Protein AF-A0A6M3L6E5-F1 (afdb_monomer_lite)

Sequence (197 aa):
MWTKEKKKEYMHSYYKARYTCTKYKLPCQHGNKKSECPICKKEASRRYTIAHADNIRAKRMKHYYEVVKPRDGIGDKIIKTPGEKRIKRNERDREWRRAILLHYGDKCAICGDTSNLEIDHKFGYGRDHRKELAKTLGRSEKYFIGGGGFYRWLLTNNYPNDYTVNGVMYKDGFRVLCKSCNVMQKKKDRCNHFATK

Foldseek 3Di:
DDDPVRVVVVVVVVCCLQPQVPPPVHQNPVHPPLVVDPNSVVVVVVVVCVVCVVVVVVVVVVCCCPVVPDDPDPPPPPPDDPVRVVVVLVVVLVVLQVVLCVVQHQAAPAPRDNPQKDKDFPVNCPQQQQLVVCVVVVHDSVDGDDSSRVSVVCVVVVNDCWGDGPNDIDGNGIHMHHPQVRVCVVVVHDRCPPVPD

Secondary structure (DSSP, 8-state):
---HHHHHHHHHHHHHHHHHHHHS-PPPTTTT-TTT-HHHHHHHHHHHHHHTHHHHHHHHHHHHHHHSSPPTTSTT-----HHHHHHHHHHHHHHHHHHHHHHH-SS-TTT---SSEEEEETTSTHHHHHHHHHHHTT--TTSPPPHHHHHHHHHHTT--S-EEETTEEETT-EEEEEHHHHHHHHHTPPPGGGTT-

Radius of gyration: 24.55 Å; chains: 1; bounding box: 64×54×62 Å

pLDDT: mean 83.93, std 12.98, range [49.09, 97.75]

Structure (mmCIF, N/CA/C/O backbone):
data_AF-A0A6M3L6E5-F1
#
_entry.id   AF-A0A6M3L6E5-F1
#
loop_
_atom_site.group_PDB
_atom_site.id
_atom_site.type_symbol
_atom_site.label_atom_id
_atom_site.label_alt_id
_atom_site.label_comp_id
_atom_site.label_asym_id
_atom_site.label_entity_id
_atom_site.label_seq_id
_atom_site.pdbx_PDB_ins_code
_atom_site.Cartn_x
_atom_site.Cartn_y
_atom_site.Cartn_z
_atom_site.occupancy
_atom_site.B_iso_or_equiv
_atom_site.auth_seq_id
_atom_site.auth_comp_id
_atom_site.auth_asym_id
_atom_site.auth_atom_id
_atom_site.pdbx_PDB_model_num
ATOM 1 N N . MET A 1 1 ? -6.185 36.121 -9.444 1.00 70.81 1 MET A N 1
ATOM 2 C CA . MET A 1 1 ? -6.595 34.692 -9.430 1.00 70.81 1 MET A CA 1
ATOM 3 C C . MET A 1 1 ? -7.198 34.321 -10.784 1.00 70.81 1 MET A C 1
ATOM 5 O O . MET A 1 1 ? -7.902 35.143 -11.349 1.00 70.81 1 MET A O 1
ATOM 9 N N . TRP A 1 2 ? -6.924 33.134 -11.336 1.00 79.94 2 TRP A N 1
ATOM 10 C CA . TRP A 1 2 ? -7.552 32.694 -12.596 1.00 79.94 2 TRP A CA 1
ATOM 11 C C . TRP A 1 2 ? -8.967 32.158 -12.359 1.00 79.94 2 TRP A C 1
ATOM 13 O O . TRP A 1 2 ? -9.156 31.317 -11.475 1.00 79.94 2 TRP A O 1
ATOM 23 N N . THR A 1 3 ? -9.923 32.590 -13.185 1.00 93.94 3 THR A N 1
ATOM 24 C CA . THR A 1 3 ? -11.297 32.066 -13.196 1.00 93.94 3 THR A CA 1
ATOM 25 C C . THR A 1 3 ? -11.329 30.607 -13.663 1.00 93.94 3 THR A C 1
ATOM 27 O O . THR A 1 3 ? -10.377 30.110 -14.283 1.00 93.94 3 THR A O 1
ATOM 30 N N . LYS A 1 4 ? -12.414 29.887 -13.344 1.00 86.75 4 LYS A N 1
ATOM 31 C CA . LYS A 1 4 ? -12.592 28.488 -13.769 1.00 86.75 4 LYS A CA 1
ATOM 32 C C . LYS A 1 4 ? -12.590 28.375 -15.298 1.00 86.75 4 LYS A C 1
ATOM 34 O O . LYS A 1 4 ? -11.983 27.440 -15.820 1.00 86.75 4 LYS A O 1
ATOM 39 N N . GLU A 1 5 ? -13.170 29.347 -16.001 1.00 89.31 5 GLU A N 1
ATOM 40 C CA . GLU A 1 5 ? -13.201 29.407 -17.467 1.00 89.31 5 GLU A CA 1
ATOM 41 C C . GLU A 1 5 ? -11.793 29.583 -18.049 1.00 89.31 5 GLU A C 1
ATOM 43 O O . GLU A 1 5 ? -11.378 28.773 -18.879 1.00 89.31 5 GLU A O 1
ATOM 48 N N . LYS A 1 6 ? -10.996 30.536 -17.535 1.00 89.38 6 LYS A N 1
ATOM 49 C CA . LYS A 1 6 ? -9.615 30.761 -18.008 1.00 89.38 6 LYS A CA 1
ATOM 50 C C . LYS A 1 6 ? -8.706 29.556 -17.770 1.00 89.38 6 LYS A C 1
ATOM 52 O O . LYS A 1 6 ? -7.877 29.226 -18.615 1.00 89.38 6 LYS A O 1
ATOM 57 N N . LYS A 1 7 ? -8.878 28.841 -16.648 1.00 85.06 7 LYS A N 1
ATOM 58 C CA . LYS A 1 7 ? -8.169 27.567 -16.411 1.00 85.06 7 LYS A CA 1
ATOM 59 C C . LYS A 1 7 ? -8.573 26.499 -17.428 1.00 85.06 7 LYS A C 1
ATOM 61 O O . LYS A 1 7 ? -7.711 25.753 -17.884 1.00 85.06 7 LYS A O 1
ATOM 66 N N . LYS A 1 8 ? -9.856 26.419 -17.791 1.00 81.00 8 LYS A N 1
ATOM 67 C CA . LYS A 1 8 ? -10.364 25.447 -18.768 1.00 81.00 8 LYS A CA 1
ATOM 68 C C . LYS A 1 8 ? -9.850 25.748 -20.178 1.00 81.00 8 LYS A C 1
ATOM 70 O O . LYS A 1 8 ? -9.393 24.825 -20.844 1.00 81.00 8 LYS A O 1
ATOM 75 N N . GLU A 1 9 ? -9.843 27.013 -20.597 1.00 84.69 9 GLU A N 1
ATOM 76 C CA . GLU A 1 9 ? -9.269 27.448 -21.879 1.00 84.69 9 GLU A CA 1
ATOM 77 C C . GLU A 1 9 ? -7.766 27.208 -21.963 1.00 84.69 9 GLU A C 1
ATOM 79 O O . GLU A 1 9 ? -7.298 26.623 -22.938 1.00 84.69 9 GLU A O 1
ATOM 84 N N . TYR A 1 10 ? -7.010 27.585 -20.930 1.00 81.69 10 TYR A N 1
ATOM 85 C CA . TYR A 1 10 ? -5.571 27.337 -20.892 1.00 81.69 10 TYR A CA 1
ATOM 86 C C . TYR A 1 10 ? -5.254 25.845 -20.936 1.00 81.69 10 TYR A C 1
ATOM 88 O O . TYR A 1 10 ? -4.408 25.416 -21.713 1.00 81.69 10 TYR A O 1
ATOM 96 N N . MET A 1 11 ? -5.957 25.029 -20.145 1.00 74.69 11 MET A N 1
ATOM 97 C CA . MET A 1 11 ? -5.767 23.581 -20.195 1.00 74.69 11 MET A CA 1
ATOM 98 C C . MET A 1 11 ? -6.151 23.042 -21.574 1.00 74.69 11 MET A C 1
ATOM 100 O O . MET A 1 11 ? -5.423 22.223 -22.122 1.00 74.69 11 MET A O 1
ATOM 104 N N . HIS A 1 12 ? -7.231 23.527 -22.190 1.00 72.38 12 HIS A N 1
ATOM 105 C CA . HIS A 1 12 ? -7.623 23.112 -23.535 1.00 72.38 12 HIS A CA 1
ATOM 106 C C . HIS A 1 12 ? -6.589 23.507 -24.602 1.00 72.38 12 HIS A C 1
ATOM 108 O O . HIS A 1 12 ? -6.269 22.674 -25.450 1.00 72.38 12 HIS A O 1
ATOM 114 N N . SER A 1 13 ? -6.008 24.711 -24.541 1.00 74.56 13 SER A N 1
ATOM 115 C CA . SER A 1 13 ? -4.946 25.135 -25.464 1.00 74.56 13 SER A CA 1
ATOM 116 C C . SER A 1 13 ? -3.653 24.348 -25.228 1.00 74.56 13 SER A C 1
ATOM 118 O O . SER A 1 13 ? -3.049 23.850 -26.177 1.00 74.56 13 SER A O 1
ATOM 120 N N . TYR A 1 14 ? -3.301 24.110 -23.963 1.00 70.12 14 TYR A N 1
ATOM 121 C CA . TYR A 1 14 ? -2.160 23.297 -23.554 1.00 70.12 14 TYR A CA 1
ATOM 122 C C . TYR A 1 14 ? -2.295 21.842 -24.029 1.00 70.12 14 TYR A C 1
ATOM 124 O O . TYR A 1 14 ? -1.357 21.265 -24.582 1.00 70.12 14 TYR A O 1
ATOM 132 N N . TYR A 1 15 ? -3.478 21.241 -23.871 1.00 64.75 15 TYR A N 1
ATOM 133 C CA . TYR A 1 15 ? -3.770 19.888 -24.344 1.00 64.75 15 TYR A CA 1
ATOM 134 C C . TYR A 1 15 ? -3.869 19.821 -25.877 1.00 64.75 15 TYR A C 1
ATOM 136 O O . TYR A 1 15 ? -3.373 18.859 -26.464 1.00 64.75 15 TYR A O 1
ATOM 144 N N . LYS A 1 16 ? -4.412 20.836 -26.561 1.00 65.88 16 LYS A N 1
ATOM 145 C CA . LYS A 1 16 ? -4.353 20.911 -28.033 1.00 65.88 16 LYS A CA 1
ATOM 146 C C . LYS A 1 16 ? -2.906 20.988 -28.526 1.00 65.88 16 LYS A C 1
ATOM 148 O O . LYS A 1 16 ? -2.527 20.208 -29.391 1.00 65.88 16 LYS A O 1
ATOM 153 N N . ALA A 1 17 ? -2.056 21.821 -27.933 1.00 60.25 17 ALA A N 1
ATOM 154 C CA . ALA A 1 17 ? -0.643 21.902 -28.314 1.00 60.25 17 ALA A CA 1
ATOM 155 C C . ALA A 1 17 ? 0.120 20.586 -28.051 1.00 60.25 17 ALA A C 1
ATOM 157 O O . ALA A 1 17 ? 1.012 20.206 -28.807 1.00 60.25 17 ALA A O 1
ATOM 158 N N . ARG A 1 18 ? -0.251 19.847 -26.996 1.00 56.62 18 ARG A N 1
ATOM 159 C CA . ARG A 1 18 ? 0.489 18.660 -26.537 1.00 56.62 18 ARG A CA 1
ATOM 160 C C . ARG A 1 18 ? 0.020 17.319 -27.129 1.00 56.62 18 ARG A C 1
ATOM 162 O O . ARG A 1 18 ? 0.747 16.335 -27.006 1.00 56.62 18 ARG A O 1
ATOM 169 N N . TYR A 1 19 ? -1.157 17.243 -27.759 1.00 56.69 19 TYR A N 1
ATOM 170 C CA . TYR A 1 19 ? -1.765 15.963 -28.183 1.00 56.69 19 TYR A CA 1
ATOM 171 C C . TYR A 1 19 ? -2.156 15.877 -29.669 1.00 56.69 19 TYR A C 1
ATOM 173 O O . TYR A 1 19 ? -2.754 14.884 -30.087 1.00 56.69 19 TYR A O 1
ATOM 181 N N . THR A 1 20 ? -1.807 16.864 -30.491 1.00 58.28 20 THR A N 1
ATOM 182 C CA . THR A 1 20 ? -2.254 16.930 -31.895 1.00 58.28 20 THR A CA 1
ATOM 183 C C . THR A 1 20 ? -1.528 15.976 -32.852 1.00 58.28 20 THR A C 1
ATOM 185 O O . THR A 1 20 ? -2.186 15.432 -33.731 1.00 58.28 20 THR A O 1
ATOM 188 N N . CYS A 1 21 ? -0.232 15.672 -32.671 1.00 58.66 21 CYS A N 1
ATOM 189 C CA . CYS A 1 21 ? 0.541 14.912 -33.683 1.00 58.66 21 CYS A CA 1
ATOM 190 C C . CYS A 1 21 ? 0.070 13.455 -33.892 1.00 58.66 21 CYS A C 1
ATOM 192 O O . CYS A 1 21 ? 0.087 12.964 -35.017 1.00 58.66 21 CYS A O 1
ATOM 194 N N . THR A 1 22 ? -0.315 12.721 -32.840 1.00 55.97 22 THR A N 1
ATOM 195 C CA . THR A 1 22 ? -0.419 11.247 -32.936 1.00 55.97 22 THR A CA 1
ATOM 196 C C . THR A 1 22 ? -1.811 10.678 -32.697 1.00 55.97 22 THR A C 1
ATOM 198 O O . THR A 1 22 ? -2.145 9.660 -33.297 1.00 55.97 22 THR A O 1
ATOM 201 N N . LYS A 1 23 ? -2.646 11.315 -31.865 1.00 58.38 23 LYS A N 1
ATOM 202 C CA . LYS A 1 23 ? -3.982 10.786 -31.534 1.00 58.38 23 LYS A CA 1
ATOM 203 C C . LYS A 1 23 ? -5.048 11.133 -32.580 1.00 58.38 23 LYS A C 1
ATOM 205 O O . LYS A 1 23 ? -5.957 10.342 -32.791 1.00 58.38 23 LYS A O 1
ATOM 210 N N . TYR A 1 24 ? -4.925 12.284 -33.240 1.00 61.00 24 TYR A N 1
ATOM 211 C CA . TYR A 1 24 ? -5.970 12.829 -34.119 1.00 61.00 24 TYR A CA 1
ATOM 212 C C . TYR A 1 24 ? -5.602 12.829 -35.608 1.00 61.00 24 TYR A C 1
ATOM 214 O O . TYR A 1 24 ? -6.305 13.444 -36.399 1.00 61.00 24 TYR A O 1
ATOM 222 N N . LYS A 1 25 ? -4.496 12.172 -35.998 1.00 63.56 25 LYS A N 1
ATOM 223 C CA . LYS A 1 25 ? -3.934 12.215 -37.366 1.00 63.56 25 LYS A CA 1
ATOM 224 C C . LYS A 1 25 ? -3.761 13.642 -37.921 1.00 63.56 25 LYS A C 1
ATOM 226 O O . LYS A 1 25 ? -3.699 13.824 -39.132 1.00 63.56 25 LYS A O 1
ATOM 231 N N . LEU A 1 26 ? -3.679 14.653 -37.055 1.00 64.31 26 LEU A N 1
ATOM 232 C CA . LEU A 1 26 ? -3.479 16.024 -37.499 1.00 64.31 26 LEU A CA 1
ATOM 233 C C . LEU A 1 26 ? -2.031 16.188 -37.969 1.00 64.31 26 LEU A C 1
ATOM 235 O O . LEU A 1 26 ? -1.125 15.583 -37.377 1.00 64.31 26 LEU A O 1
ATOM 239 N N . PRO A 1 27 ? -1.790 16.993 -39.017 1.00 63.56 27 PRO A N 1
ATOM 240 C CA . PRO A 1 27 ? -0.438 17.310 -39.441 1.00 63.56 27 PRO A CA 1
ATOM 241 C C . PRO A 1 27 ? 0.335 17.867 -38.243 1.00 63.56 27 PRO A C 1
ATOM 243 O O . PRO A 1 27 ? -0.149 18.722 -37.498 1.00 63.56 27 PRO A O 1
ATOM 246 N N . CYS A 1 28 ? 1.531 17.325 -38.013 1.00 66.19 28 CYS A N 1
ATOM 247 C CA . CYS A 1 28 ? 2.419 17.842 -36.983 1.00 66.19 28 CYS A CA 1
ATOM 248 C C . CYS A 1 28 ? 2.638 19.335 -37.253 1.00 66.19 28 CYS A C 1
ATOM 250 O O . CYS A 1 28 ? 3.026 19.697 -38.360 1.00 66.19 28 CYS A O 1
ATOM 252 N N . GLN A 1 29 ? 2.451 20.194 -36.248 1.00 66.75 29 GLN A N 1
ATOM 253 C CA . GLN A 1 29 ? 2.674 21.640 -36.393 1.00 66.75 29 GLN A CA 1
ATOM 254 C C . GLN A 1 29 ? 4.128 21.999 -36.764 1.00 66.75 29 GLN A C 1
ATOM 256 O O . GLN A 1 29 ? 4.400 23.123 -37.156 1.00 66.75 29 GLN A O 1
ATOM 261 N N . HIS A 1 30 ? 5.053 21.034 -36.695 1.00 68.56 30 HIS A N 1
ATOM 262 C CA . HIS A 1 30 ? 6.448 21.168 -37.129 1.00 68.56 30 HIS A CA 1
ATOM 263 C C . HIS A 1 30 ? 6.661 20.778 -38.611 1.00 68.56 30 HIS A C 1
ATOM 265 O O . HIS A 1 30 ? 7.796 20.573 -39.044 1.00 68.56 30 HIS A O 1
ATOM 271 N N . GLY A 1 31 ? 5.585 20.605 -39.389 1.00 70.25 31 GLY A N 1
ATOM 272 C CA . GLY A 1 31 ? 5.648 20.250 -40.809 1.00 70.25 31 GLY A CA 1
ATOM 273 C C . GLY A 1 31 ? 6.412 18.945 -41.071 1.00 70.25 31 GLY A C 1
ATOM 274 O O . GLY A 1 31 ? 6.203 17.932 -40.393 1.00 70.25 31 GLY A O 1
ATOM 275 N N . ASN A 1 32 ? 7.327 18.983 -42.046 1.00 66.44 32 ASN A N 1
ATOM 276 C CA . ASN A 1 32 ? 8.155 17.840 -42.456 1.00 66.44 32 ASN A CA 1
ATOM 277 C C . ASN A 1 32 ? 9.243 17.460 -41.434 1.00 66.44 32 ASN A C 1
ATOM 279 O O . ASN A 1 32 ? 9.798 16.363 -41.501 1.00 66.44 32 ASN A O 1
ATOM 283 N N . LYS A 1 33 ? 9.512 18.300 -40.427 1.00 73.12 33 LYS A N 1
ATOM 284 C CA . LYS A 1 33 ? 10.536 18.050 -39.401 1.00 73.12 33 LYS A CA 1
ATOM 285 C C . LYS A 1 33 ? 9.990 17.235 -38.224 1.00 73.12 33 LYS A C 1
ATOM 287 O O . LYS A 1 33 ? 10.107 17.608 -37.055 1.00 73.12 33 LYS A O 1
ATOM 292 N N . LYS A 1 34 ? 9.393 16.069 -38.504 1.00 69.81 34 LYS A N 1
ATOM 293 C CA . LYS A 1 34 ? 8.891 15.147 -37.457 1.00 69.81 34 LYS A CA 1
ATOM 294 C C . LYS A 1 34 ? 9.988 14.708 -36.475 1.00 69.81 34 LYS A C 1
ATOM 296 O O . LYS A 1 34 ? 9.672 14.395 -35.328 1.00 69.81 34 LYS A O 1
ATOM 301 N N . SER A 1 35 ? 11.250 14.715 -36.909 1.00 75.44 35 SER A N 1
ATOM 302 C CA . SER A 1 35 ? 12.433 14.422 -36.094 1.00 75.44 35 SER A CA 1
ATOM 303 C C . SER A 1 35 ? 12.719 15.476 -35.021 1.00 75.44 35 SER A C 1
ATOM 305 O O . SER A 1 35 ? 13.409 15.162 -34.059 1.00 75.44 35 SER A O 1
ATOM 307 N N . GLU A 1 36 ? 12.195 16.700 -35.113 1.00 79.75 36 GLU A N 1
ATOM 308 C CA . GLU A 1 36 ? 12.417 17.758 -34.115 1.00 79.75 36 GLU A CA 1
ATOM 309 C C . GLU A 1 36 ? 11.302 17.816 -33.061 1.00 79.75 36 GLU A C 1
ATOM 311 O O . GLU A 1 36 ? 11.563 18.169 -31.912 1.00 79.75 36 GLU A O 1
ATOM 316 N N . CYS A 1 37 ? 10.087 17.361 -33.390 1.00 80.62 37 CYS A N 1
ATOM 317 C CA . CYS A 1 37 ? 8.949 17.385 -32.472 1.00 80.62 37 CYS A CA 1
ATOM 318 C C . CYS A 1 37 ? 9.130 16.411 -31.284 1.00 80.62 37 CYS A C 1
ATOM 320 O O . CYS A 1 37 ? 9.175 15.194 -31.498 1.00 80.62 37 CYS A O 1
ATOM 322 N N . PRO A 1 38 ? 9.114 16.880 -30.018 1.00 78.81 38 PRO A N 1
ATOM 323 C CA . PRO A 1 38 ? 9.281 16.019 -28.841 1.00 78.81 38 PRO A CA 1
ATOM 324 C C . PRO A 1 38 ? 8.227 14.908 -28.722 1.00 78.81 38 PRO A C 1
ATOM 326 O O . PRO A 1 38 ? 8.528 13.804 -28.267 1.00 78.81 38 PRO A O 1
ATOM 329 N N . ILE A 1 39 ? 6.988 15.178 -29.147 1.00 78.44 39 ILE A N 1
ATOM 330 C CA . ILE A 1 39 ? 5.881 14.211 -29.096 1.00 78.44 39 ILE A CA 1
ATOM 331 C C . ILE A 1 39 ? 6.091 13.115 -30.136 1.00 78.44 39 ILE A C 1
ATOM 333 O O . ILE A 1 39 ? 6.043 11.933 -29.797 1.00 78.44 39 ILE A O 1
ATOM 337 N N . CYS A 1 40 ? 6.344 13.497 -31.390 1.00 81.62 40 CYS A N 1
ATOM 338 C CA . CYS A 1 40 ? 6.519 12.526 -32.462 1.00 81.62 40 CYS A CA 1
ATOM 339 C C . CYS A 1 40 ? 7.834 11.726 -32.252 1.00 81.62 40 CYS A C 1
ATOM 341 O O . CYS A 1 40 ? 7.831 10.517 -32.466 1.00 81.62 40 CYS A O 1
ATOM 343 N N . LYS A 1 41 ? 8.903 12.333 -31.695 1.00 84.56 41 LYS A N 1
ATOM 344 C CA . LYS A 1 41 ? 10.112 11.634 -31.196 1.00 84.56 41 LYS A CA 1
ATOM 345 C C . LYS A 1 41 ? 9.788 10.593 -30.121 1.00 84.56 41 LYS A C 1
ATOM 347 O O . LYS A 1 41 ? 10.233 9.450 -30.212 1.00 84.56 41 LYS A O 1
ATOM 352 N N . LYS A 1 42 ? 8.999 10.969 -29.107 1.00 83.00 42 LYS A N 1
ATOM 353 C CA . LYS A 1 42 ? 8.590 10.058 -28.026 1.00 83.00 42 LYS A CA 1
ATOM 354 C C . LYS A 1 42 ? 7.763 8.886 -28.555 1.00 83.00 42 LYS A C 1
ATOM 356 O O . LYS A 1 42 ? 7.976 7.754 -28.131 1.00 83.00 42 LYS A O 1
ATOM 361 N N . GLU A 1 43 ? 6.847 9.142 -29.485 1.00 83.31 43 GLU A N 1
ATOM 362 C CA . GLU A 1 43 ? 6.035 8.092 -30.102 1.00 83.31 43 GLU A CA 1
ATOM 363 C C . GLU A 1 43 ? 6.869 7.179 -31.010 1.00 83.31 43 GLU A C 1
ATOM 365 O O . GLU A 1 43 ? 6.729 5.962 -30.935 1.00 83.31 43 GLU A O 1
ATOM 370 N N . ALA A 1 44 ? 7.783 7.731 -31.813 1.00 85.25 44 ALA A N 1
ATOM 371 C CA . ALA A 1 44 ? 8.720 6.942 -32.612 1.00 85.25 44 ALA A CA 1
ATOM 372 C C . ALA A 1 44 ? 9.601 6.047 -31.723 1.00 85.25 44 ALA A C 1
ATOM 374 O O . ALA A 1 44 ? 9.716 4.851 -31.976 1.00 85.25 44 ALA A O 1
ATOM 375 N N . SER A 1 45 ? 10.134 6.591 -30.623 1.00 88.94 45 SER A N 1
ATOM 376 C CA . SER A 1 45 ? 10.883 5.826 -29.615 1.00 88.94 45 SER A CA 1
ATOM 377 C C . SER A 1 45 ? 10.036 4.721 -28.972 1.00 88.94 45 SER A C 1
ATOM 379 O O . SER A 1 45 ? 10.508 3.594 -28.802 1.00 88.94 45 SER A O 1
ATOM 381 N N . ARG A 1 46 ? 8.762 4.999 -28.662 1.00 86.69 46 ARG A N 1
ATOM 382 C CA . ARG A 1 46 ? 7.816 3.992 -28.160 1.00 86.69 46 ARG A CA 1
ATOM 383 C C . ARG A 1 46 ? 7.591 2.877 -29.182 1.00 86.69 46 ARG A C 1
ATOM 385 O O . ARG A 1 46 ? 7.684 1.712 -28.808 1.00 86.69 46 ARG A O 1
ATOM 392 N N . ARG A 1 47 ? 7.328 3.216 -30.450 1.00 87.75 47 ARG A N 1
ATOM 393 C CA . ARG A 1 47 ? 7.143 2.244 -31.543 1.00 87.75 47 ARG A CA 1
ATOM 394 C C . ARG A 1 47 ? 8.381 1.380 -31.740 1.00 87.75 47 ARG A C 1
ATOM 396 O O . ARG A 1 47 ? 8.249 0.166 -31.783 1.00 87.75 47 ARG A O 1
ATOM 403 N N . TYR A 1 48 ? 9.566 1.988 -31.757 1.00 92.75 48 TYR A N 1
ATOM 404 C CA . TYR A 1 48 ? 10.840 1.270 -31.805 1.00 92.75 48 TYR A CA 1
ATOM 405 C C . TYR A 1 48 ? 10.989 0.312 -30.614 1.00 92.75 48 TYR A C 1
ATOM 407 O O . TYR A 1 48 ? 11.309 -0.857 -30.787 1.00 92.75 48 TYR A O 1
ATOM 415 N N . THR A 1 49 ? 10.693 0.777 -29.397 1.00 92.69 49 THR A N 1
ATOM 416 C CA . THR A 1 49 ? 10.787 -0.059 -28.189 1.00 92.69 49 THR A CA 1
ATOM 417 C C . THR A 1 49 ? 9.845 -1.259 -28.245 1.00 92.69 49 THR A C 1
ATOM 419 O O . THR A 1 49 ? 10.218 -2.335 -27.795 1.00 92.69 49 THR A O 1
ATOM 422 N N . ILE A 1 50 ? 8.640 -1.085 -28.796 1.00 89.38 50 ILE A N 1
ATOM 423 C CA . ILE A 1 50 ? 7.670 -2.170 -28.991 1.00 89.38 50 ILE A CA 1
ATOM 424 C C . ILE A 1 50 ? 8.162 -3.140 -30.071 1.00 89.38 50 ILE A C 1
ATOM 426 O O . ILE A 1 50 ? 8.229 -4.336 -29.815 1.00 89.38 50 ILE A O 1
ATOM 430 N N . ALA A 1 51 ? 8.553 -2.630 -31.242 1.00 93.06 51 ALA A N 1
ATOM 431 C CA . ALA A 1 51 ? 9.015 -3.438 -32.372 1.00 93.06 51 ALA A CA 1
ATOM 432 C C . ALA A 1 51 ? 10.307 -4.219 -32.073 1.00 93.06 51 ALA A C 1
ATOM 434 O O . ALA A 1 51 ? 10.550 -5.264 -32.665 1.00 93.06 51 ALA A O 1
ATOM 435 N N . HIS A 1 52 ? 11.132 -3.730 -31.144 1.00 95.69 52 HIS A N 1
ATOM 436 C CA . HIS A 1 52 ? 12.410 -4.340 -30.771 1.00 95.69 52 HIS A CA 1
ATOM 437 C C . HIS A 1 52 ? 12.467 -4.756 -29.295 1.00 95.69 52 HIS A C 1
ATOM 439 O O . HIS A 1 52 ? 13.553 -4.798 -28.709 1.00 95.69 52 HIS A O 1
ATOM 445 N N . ALA A 1 53 ? 11.319 -5.048 -28.675 1.00 91.19 53 ALA A N 1
ATOM 446 C CA . ALA A 1 53 ? 11.238 -5.376 -27.252 1.00 91.19 53 ALA A CA 1
ATOM 447 C C . ALA A 1 53 ? 12.159 -6.549 -26.867 1.00 91.19 53 ALA A C 1
ATOM 449 O O . ALA A 1 53 ? 12.890 -6.452 -25.876 1.00 91.19 53 ALA A O 1
ATOM 450 N N . ASP A 1 54 ? 12.193 -7.602 -27.688 1.00 89.56 54 ASP A N 1
ATOM 451 C CA . ASP A 1 54 ? 13.009 -8.795 -27.441 1.00 89.56 54 ASP A CA 1
ATOM 452 C C . ASP A 1 54 ? 14.506 -8.513 -27.575 1.00 89.56 54 ASP A C 1
ATOM 454 O O . ASP A 1 54 ? 15.279 -8.881 -26.694 1.00 89.56 54 ASP A O 1
ATOM 458 N N . ASN A 1 55 ? 14.920 -7.746 -28.587 1.00 92.31 55 ASN A N 1
ATOM 459 C CA . ASN A 1 55 ? 16.320 -7.341 -28.755 1.00 92.31 55 ASN A CA 1
ATOM 460 C C . ASN A 1 55 ? 16.796 -6.434 -27.614 1.00 92.31 55 ASN A C 1
ATOM 462 O O . ASN A 1 55 ? 17.914 -6.584 -27.117 1.00 92.31 55 ASN A O 1
ATOM 466 N N . ILE A 1 56 ? 15.955 -5.496 -27.165 1.00 91.00 56 ILE A N 1
ATOM 467 C CA . ILE A 1 56 ? 16.257 -4.640 -26.009 1.00 91.00 56 ILE A CA 1
ATOM 468 C C . ILE A 1 56 ? 16.376 -5.495 -24.741 1.00 91.00 56 ILE A C 1
ATOM 470 O O . ILE A 1 56 ? 17.285 -5.276 -23.936 1.00 91.00 56 ILE A O 1
ATOM 474 N N . ARG A 1 57 ? 15.491 -6.485 -24.559 1.00 86.12 57 ARG A N 1
ATOM 475 C CA . ARG A 1 57 ? 15.538 -7.430 -23.434 1.00 86.12 57 ARG A CA 1
ATOM 476 C C . ARG A 1 57 ? 16.803 -8.285 -23.476 1.00 86.12 57 ARG A C 1
ATOM 478 O O . ARG A 1 57 ? 17.485 -8.372 -22.458 1.00 86.12 57 ARG A O 1
ATOM 485 N N . ALA A 1 58 ? 17.151 -8.834 -24.637 1.00 88.12 58 ALA A N 1
ATOM 486 C CA . ALA A 1 58 ? 18.352 -9.634 -24.853 1.00 88.12 58 ALA A CA 1
ATOM 487 C C . ALA A 1 58 ? 19.627 -8.825 -24.581 1.00 88.12 58 ALA A C 1
ATOM 489 O O . ALA A 1 58 ? 20.476 -9.273 -23.816 1.00 88.12 58 ALA A O 1
ATOM 490 N N . LYS A 1 59 ? 19.731 -7.589 -25.097 1.00 88.56 59 LYS A N 1
ATOM 491 C CA . LYS A 1 59 ? 20.865 -6.688 -24.811 1.00 88.56 59 LYS A CA 1
ATOM 492 C C . LYS A 1 59 ? 21.002 -6.381 -23.318 1.00 88.56 59 LYS A C 1
ATOM 494 O O . LYS A 1 59 ? 22.109 -6.414 -22.791 1.00 88.56 59 LYS A O 1
ATOM 499 N N . ARG A 1 60 ? 19.889 -6.115 -22.620 1.00 84.00 60 ARG A N 1
ATOM 500 C CA . ARG A 1 60 ? 19.894 -5.887 -21.161 1.00 84.00 60 ARG A CA 1
ATOM 501 C C . ARG A 1 60 ? 20.334 -7.127 -20.383 1.00 84.00 60 ARG A C 1
ATOM 503 O O . ARG A 1 60 ? 21.091 -6.987 -19.430 1.00 84.00 60 ARG A O 1
ATOM 510 N N . MET A 1 61 ? 19.876 -8.313 -20.787 1.00 79.88 61 MET A N 1
ATOM 511 C CA . MET A 1 61 ? 20.295 -9.581 -20.179 1.00 79.88 61 MET A CA 1
ATOM 512 C C . MET A 1 61 ? 21.780 -9.857 -20.425 1.00 79.88 61 MET A C 1
ATOM 514 O O . MET A 1 61 ? 22.492 -10.177 -19.481 1.00 79.88 61 MET A O 1
ATOM 518 N N . LYS A 1 62 ? 22.262 -9.659 -21.658 1.00 84.00 62 LYS A N 1
ATOM 519 C CA . LYS A 1 62 ? 23.679 -9.798 -22.015 1.00 84.00 62 LYS A CA 1
ATOM 520 C C . LYS A 1 62 ? 24.558 -8.886 -21.155 1.00 84.00 62 LYS A C 1
ATOM 522 O O . LYS A 1 62 ? 25.445 -9.376 -20.470 1.00 84.00 62 LYS A O 1
ATOM 527 N N . HIS A 1 63 ? 24.234 -7.593 -21.088 1.00 79.50 63 HIS A N 1
ATOM 528 C CA . HIS A 1 63 ? 24.957 -6.637 -20.244 1.00 79.50 63 HIS A CA 1
ATOM 529 C C . HIS A 1 63 ? 24.968 -7.044 -18.762 1.00 79.50 63 HIS A C 1
ATOM 531 O O . HIS A 1 63 ? 25.993 -6.929 -18.098 1.00 79.50 63 HIS A O 1
ATOM 537 N N . TYR A 1 64 ? 23.847 -7.555 -18.244 1.00 75.25 64 TYR A N 1
ATOM 538 C CA . TYR A 1 64 ? 23.771 -8.054 -16.873 1.00 75.25 64 TYR A CA 1
ATOM 539 C C . TYR A 1 64 ? 24.728 -9.231 -16.631 1.00 75.25 64 TYR A C 1
ATOM 541 O O . TYR A 1 64 ? 25.451 -9.225 -15.641 1.00 75.25 64 TYR A O 1
ATOM 549 N N . TYR A 1 65 ? 24.784 -10.205 -17.540 1.00 72.38 65 TYR A N 1
ATOM 550 C CA . TYR A 1 65 ? 25.687 -11.351 -17.405 1.00 72.38 65 TYR A CA 1
ATOM 551 C C . TYR A 1 65 ? 27.156 -11.035 -17.706 1.00 72.38 65 TYR A C 1
ATOM 553 O O . TYR A 1 65 ? 28.025 -11.746 -17.217 1.00 72.38 65 TYR A O 1
ATOM 561 N N . GLU A 1 66 ? 27.458 -10.012 -18.504 1.00 74.94 66 GLU A N 1
ATOM 562 C CA . GLU A 1 66 ? 28.842 -9.646 -18.836 1.00 74.94 66 GLU A CA 1
ATOM 563 C C . GLU A 1 66 ? 29.467 -8.717 -17.792 1.00 74.94 66 GLU A C 1
ATOM 565 O O . GLU A 1 66 ? 30.623 -8.899 -17.429 1.00 74.94 66 GLU A O 1
ATOM 570 N N . VAL A 1 67 ? 28.708 -7.745 -17.276 1.00 69.19 67 VAL A N 1
ATOM 571 C CA . VAL A 1 67 ? 29.240 -6.699 -16.382 1.00 69.19 67 VAL A CA 1
ATOM 572 C C . VAL A 1 67 ? 29.021 -7.018 -14.903 1.00 69.19 67 VAL A C 1
ATOM 574 O O . VAL A 1 67 ? 29.790 -6.574 -14.058 1.00 69.19 67 VAL A O 1
ATOM 577 N N . VAL A 1 68 ? 27.983 -7.791 -14.567 1.00 63.38 68 VAL A N 1
ATOM 578 C CA . VAL A 1 68 ? 27.627 -8.120 -13.170 1.00 63.38 68 VAL A CA 1
ATOM 579 C C . VAL A 1 68 ? 28.097 -9.528 -12.783 1.00 63.38 68 VAL A C 1
ATOM 581 O O . VAL A 1 68 ? 27.727 -10.026 -11.721 1.00 63.38 68 VAL A O 1
ATOM 584 N N . LYS A 1 69 ? 28.912 -10.195 -13.615 1.00 55.59 69 LYS A N 1
ATOM 585 C CA . LYS A 1 69 ? 29.525 -11.469 -13.221 1.00 55.59 69 LYS A CA 1
ATOM 586 C C . LYS A 1 69 ? 30.376 -11.285 -11.955 1.00 55.59 69 LYS A C 1
ATOM 588 O O . LYS A 1 69 ? 30.957 -10.213 -11.769 1.00 55.59 69 LYS A O 1
ATOM 593 N N . PRO A 1 70 ? 30.412 -12.289 -11.060 1.00 52.72 70 PRO A N 1
ATOM 594 C CA . PRO A 1 70 ? 31.121 -12.169 -9.797 1.00 52.72 70 PRO A CA 1
ATOM 595 C C . PRO A 1 70 ? 32.600 -11.900 -10.059 1.00 52.72 70 PRO A C 1
ATOM 597 O O . PRO A 1 70 ? 33.215 -12.589 -10.865 1.00 52.72 70 PRO A O 1
ATOM 600 N N . ARG A 1 71 ? 33.163 -10.923 -9.345 1.00 55.50 71 ARG A N 1
ATOM 601 C CA . ARG A 1 71 ? 34.596 -10.923 -9.048 1.00 55.50 71 ARG A CA 1
ATOM 602 C C . ARG A 1 71 ? 34.909 -12.263 -8.386 1.00 55.50 71 ARG A C 1
ATOM 604 O O . ARG A 1 71 ? 34.218 -12.640 -7.435 1.00 55.50 71 ARG A O 1
ATOM 611 N N . ASP A 1 72 ? 35.900 -12.957 -8.919 1.00 56.84 72 ASP A N 1
ATOM 612 C CA . ASP A 1 72 ? 36.319 -14.282 -8.478 1.00 56.84 72 ASP A CA 1
ATOM 613 C C . ASP A 1 72 ? 36.494 -14.301 -6.947 1.00 56.84 72 ASP A C 1
ATOM 615 O O . ASP A 1 72 ? 37.190 -13.458 -6.381 1.00 56.84 72 ASP A O 1
ATOM 619 N N . GLY A 1 73 ? 35.795 -15.212 -6.258 1.00 61.56 73 GLY A N 1
ATOM 620 C CA . GLY A 1 73 ? 35.973 -15.449 -4.816 1.00 61.56 73 GLY A CA 1
ATOM 621 C C . GLY A 1 73 ? 34.784 -15.144 -3.895 1.00 61.56 73 GLY A C 1
ATOM 622 O O . GLY A 1 73 ? 34.836 -15.493 -2.718 1.00 61.56 73 GLY A O 1
ATOM 623 N N . ILE A 1 74 ? 33.680 -14.566 -4.380 1.00 57.03 74 ILE A N 1
ATOM 624 C CA . ILE A 1 74 ? 32.431 -14.483 -3.597 1.00 57.03 74 ILE A CA 1
ATOM 625 C C . ILE A 1 74 ? 31.536 -15.634 -4.053 1.00 57.03 74 ILE A C 1
ATOM 627 O O . ILE A 1 74 ? 30.831 -15.498 -5.051 1.00 57.03 74 ILE A O 1
ATOM 631 N N . GLY A 1 75 ? 31.624 -16.768 -3.346 1.00 55.50 75 GLY A N 1
ATOM 632 C CA . GLY A 1 75 ? 30.988 -18.043 -3.703 1.00 55.50 75 GLY A CA 1
ATOM 633 C C . GLY A 1 75 ? 29.547 -17.910 -4.187 1.00 55.50 75 GLY A C 1
ATOM 634 O O . GLY A 1 75 ? 28.845 -17.013 -3.723 1.00 55.50 75 GLY A O 1
ATOM 635 N N . ASP A 1 76 ? 29.167 -18.801 -5.111 1.00 53.47 76 ASP A N 1
ATOM 636 C CA . ASP A 1 76 ? 27.931 -18.960 -5.903 1.00 53.47 76 ASP A CA 1
ATOM 637 C C . ASP A 1 76 ? 26.623 -18.387 -5.328 1.00 53.47 76 ASP A C 1
ATOM 639 O O . ASP A 1 76 ? 25.583 -19.045 -5.233 1.00 53.47 76 ASP A O 1
ATOM 643 N N . LYS A 1 77 ? 26.602 -17.102 -4.987 1.00 61.50 77 LYS A N 1
ATOM 644 C CA . LYS A 1 77 ? 25.375 -16.373 -4.717 1.00 61.50 77 LYS A CA 1
ATOM 645 C C . LYS A 1 77 ? 24.756 -16.155 -6.076 1.00 61.50 77 LYS A C 1
ATOM 647 O O . LYS A 1 77 ? 25.032 -15.144 -6.714 1.00 61.50 77 LYS A O 1
ATOM 652 N N . ILE A 1 78 ? 23.926 -17.115 -6.495 1.00 66.00 78 ILE A N 1
ATOM 653 C CA . ILE A 1 78 ? 23.063 -17.033 -7.675 1.00 66.00 78 ILE A CA 1
ATOM 654 C C . ILE A 1 78 ? 22.486 -15.620 -7.702 1.00 66.00 78 ILE A C 1
ATOM 656 O O . ILE A 1 78 ? 21.637 -15.257 -6.871 1.00 66.00 78 ILE A O 1
ATOM 660 N N . ILE A 1 79 ? 23.021 -14.779 -8.592 1.00 66.62 79 ILE A N 1
ATOM 661 C CA . ILE A 1 79 ? 22.633 -13.379 -8.650 1.00 66.62 79 ILE A CA 1
ATOM 662 C C . ILE A 1 79 ? 21.226 -13.381 -9.230 1.00 66.62 79 ILE A C 1
ATOM 664 O O . ILE A 1 79 ? 21.027 -13.486 -10.435 1.00 66.62 79 ILE A O 1
ATOM 668 N N . LYS A 1 80 ? 20.233 -13.316 -8.338 1.00 76.00 80 LYS A N 1
ATOM 669 C CA . LYS A 1 80 ? 18.824 -13.278 -8.727 1.00 76.00 80 LYS A CA 1
ATOM 670 C C . LYS A 1 80 ? 18.621 -12.102 -9.671 1.00 76.00 80 LYS A C 1
ATOM 672 O O . LYS A 1 80 ? 18.907 -10.951 -9.306 1.00 76.00 80 LYS A O 1
ATOM 677 N N . THR A 1 81 ? 18.072 -12.393 -10.840 1.00 80.81 81 THR A N 1
ATOM 678 C CA . THR A 1 81 ? 17.681 -11.400 -11.828 1.00 80.81 81 THR A CA 1
ATOM 679 C C . THR A 1 81 ? 16.737 -10.374 -11.186 1.00 80.81 81 THR A C 1
ATOM 681 O O . THR A 1 81 ? 16.009 -10.672 -10.225 1.00 80.81 81 THR A O 1
ATOM 684 N N . PRO A 1 82 ? 16.680 -9.136 -11.705 1.00 81.00 82 PRO A N 1
ATOM 685 C CA . PRO A 1 82 ? 15.711 -8.145 -11.239 1.00 81.00 82 PRO A CA 1
ATOM 686 C C . PRO A 1 82 ? 14.255 -8.654 -11.256 1.00 81.00 82 PRO A C 1
ATOM 688 O O . PRO A 1 82 ? 13.457 -8.264 -10.400 1.00 81.00 82 PRO A O 1
ATOM 691 N N . GLY A 1 83 ? 13.920 -9.549 -12.195 1.00 84.25 83 GLY A N 1
ATOM 692 C CA . GLY A 1 83 ? 12.617 -10.212 -12.279 1.00 84.25 83 GLY A CA 1
ATOM 693 C C . GLY A 1 83 ? 12.343 -11.121 -11.082 1.00 84.25 83 GLY A C 1
ATOM 694 O O . GLY A 1 83 ? 11.331 -10.946 -1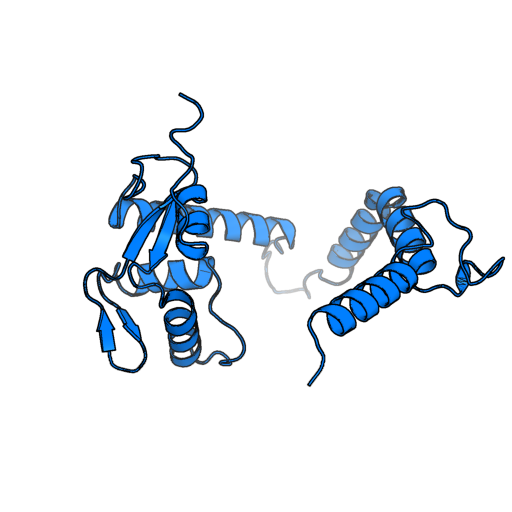0.407 1.00 84.25 83 GLY A O 1
ATOM 695 N N . GLU A 1 84 ? 13.271 -12.016 -10.750 1.00 84.88 84 GLU A N 1
ATOM 696 C CA . GLU A 1 84 ? 13.140 -12.919 -9.597 1.00 84.88 84 GLU A CA 1
ATOM 697 C C . GLU A 1 84 ? 13.056 -12.156 -8.273 1.00 84.88 84 GLU A C 1
ATOM 699 O O . GLU A 1 84 ? 12.238 -12.482 -7.412 1.00 84.88 84 GLU A O 1
ATOM 704 N N . LYS A 1 85 ? 13.845 -11.083 -8.109 1.00 86.25 85 LYS A N 1
ATOM 705 C CA . LYS A 1 85 ? 13.749 -10.208 -6.925 1.00 86.25 85 LYS A CA 1
ATOM 706 C C . LYS A 1 85 ? 12.359 -9.576 -6.803 1.00 86.25 85 LYS A C 1
ATOM 708 O O . LYS A 1 85 ? 11.823 -9.477 -5.698 1.00 86.25 85 LYS A O 1
ATOM 713 N N . ARG A 1 86 ? 11.759 -9.160 -7.925 1.00 88.19 86 ARG A N 1
ATOM 714 C CA . ARG A 1 86 ? 10.393 -8.616 -7.961 1.00 88.19 86 ARG A CA 1
ATOM 715 C C . ARG A 1 86 ? 9.348 -9.682 -7.633 1.00 88.19 86 ARG A C 1
ATOM 717 O O . ARG A 1 86 ? 8.443 -9.372 -6.866 1.00 88.19 86 ARG A O 1
ATOM 724 N N . ILE A 1 87 ? 9.475 -10.893 -8.178 1.00 89.31 87 ILE A N 1
ATOM 725 C CA . ILE A 1 87 ? 8.561 -12.017 -7.907 1.00 89.31 87 ILE A CA 1
ATOM 726 C C . ILE A 1 87 ? 8.565 -12.347 -6.412 1.00 89.31 87 ILE A C 1
ATOM 728 O O . ILE A 1 87 ? 7.515 -12.259 -5.782 1.00 89.31 87 ILE A O 1
ATOM 732 N N . LYS A 1 88 ? 9.747 -12.560 -5.817 1.00 89.50 88 LYS A N 1
ATOM 733 C CA . LYS A 1 88 ? 9.880 -12.866 -4.379 1.00 89.50 88 LYS A CA 1
ATOM 734 C C . LYS A 1 88 ? 9.336 -11.758 -3.482 1.00 89.50 88 LYS A C 1
ATOM 736 O O . LYS A 1 88 ? 8.699 -12.024 -2.468 1.00 89.50 88 LYS A O 1
ATOM 741 N N . ARG A 1 89 ? 9.554 -10.491 -3.856 1.00 90.81 89 ARG A N 1
ATOM 742 C CA . ARG A 1 89 ? 8.947 -9.356 -3.147 1.00 90.81 89 ARG A CA 1
ATOM 743 C C . ARG A 1 89 ? 7.420 -9.404 -3.224 1.00 90.81 89 ARG A C 1
ATOM 745 O O . ARG A 1 89 ? 6.775 -9.232 -2.202 1.00 90.81 89 ARG A O 1
ATOM 752 N N . ASN A 1 90 ? 6.854 -9.647 -4.405 1.00 89.44 90 ASN A N 1
ATOM 753 C CA . ASN A 1 90 ? 5.405 -9.717 -4.588 1.00 89.44 90 ASN A CA 1
ATOM 754 C C . ASN A 1 90 ? 4.774 -10.914 -3.859 1.00 89.44 90 ASN A C 1
ATOM 756 O O . ASN A 1 90 ? 3.631 -10.826 -3.427 1.00 89.44 90 ASN A O 1
ATOM 760 N N . GLU A 1 91 ? 5.468 -12.048 -3.767 1.00 93.62 91 GLU A N 1
ATOM 761 C CA . GLU A 1 91 ? 5.038 -13.210 -2.975 1.00 93.62 91 GLU A CA 1
ATOM 762 C C . GLU A 1 91 ? 4.962 -12.862 -1.493 1.00 93.62 91 GLU A C 1
ATOM 764 O O . GLU A 1 91 ? 3.899 -12.990 -0.894 1.00 93.62 91 GLU A O 1
ATOM 769 N N . ARG A 1 92 ? 6.041 -12.300 -0.945 1.00 94.12 92 ARG A N 1
ATOM 770 C CA . ARG A 1 92 ? 6.077 -11.849 0.447 1.00 94.12 92 ARG A CA 1
ATOM 771 C C . ARG A 1 92 ? 5.017 -10.787 0.747 1.00 94.12 92 ARG A C 1
ATOM 773 O O . ARG A 1 92 ? 4.326 -10.875 1.752 1.00 94.12 92 ARG A O 1
ATOM 780 N N . ASP A 1 93 ? 4.847 -9.801 -0.135 1.00 91.06 93 ASP A N 1
ATOM 781 C CA . ASP A 1 93 ? 3.828 -8.760 0.044 1.00 91.06 93 ASP A CA 1
ATOM 782 C C . ASP A 1 93 ? 2.401 -9.352 0.011 1.00 91.06 93 ASP A C 1
ATOM 784 O O . ASP A 1 93 ? 1.519 -8.864 0.721 1.00 91.06 93 ASP A O 1
ATOM 788 N N . ARG A 1 94 ? 2.163 -10.412 -0.783 1.00 92.25 94 ARG A N 1
ATOM 789 C CA . ARG A 1 94 ? 0.888 -11.155 -0.805 1.00 92.25 94 ARG A CA 1
ATOM 790 C C . ARG A 1 94 ? 0.656 -11.928 0.490 1.00 92.25 94 ARG A C 1
ATOM 792 O O . ARG A 1 94 ? -0.453 -11.888 1.013 1.00 92.25 94 ARG A O 1
ATOM 799 N N . GLU A 1 95 ? 1.681 -12.597 1.003 1.00 95.25 95 GLU A N 1
ATOM 800 C CA . GLU A 1 95 ? 1.624 -13.331 2.270 1.00 95.25 95 GLU A CA 1
ATOM 801 C C . GLU A 1 95 ? 1.334 -12.392 3.446 1.00 95.25 95 GLU A C 1
ATOM 803 O O . GLU A 1 95 ? 0.386 -12.612 4.197 1.00 95.25 95 GLU A O 1
ATOM 808 N N . TRP A 1 96 ? 2.067 -11.280 3.537 1.00 96.38 96 TRP A N 1
ATOM 809 C CA . TRP A 1 96 ? 1.829 -10.243 4.542 1.00 96.38 96 TRP A CA 1
ATOM 810 C C . TRP A 1 96 ? 0.414 -9.690 4.467 1.00 96.38 96 TRP A C 1
ATOM 812 O O . TRP A 1 96 ? -0.272 -9.594 5.481 1.00 96.38 96 TRP A O 1
ATOM 822 N N . ARG A 1 97 ? -0.051 -9.363 3.255 1.00 95.06 97 ARG A N 1
ATOM 823 C CA . ARG A 1 97 ? -1.425 -8.905 3.053 1.00 95.06 97 ARG A CA 1
ATOM 824 C C . ARG A 1 97 ? -2.432 -9.945 3.538 1.00 95.06 97 ARG A C 1
ATOM 826 O O . ARG A 1 97 ? -3.389 -9.565 4.198 1.00 95.06 97 ARG A O 1
ATOM 833 N N . ARG A 1 98 ? -2.230 -11.228 3.225 1.00 95.12 98 ARG A N 1
ATOM 834 C CA . ARG A 1 98 ? -3.122 -12.312 3.661 1.00 95.12 98 ARG A CA 1
ATOM 835 C C . ARG A 1 98 ? -3.192 -12.401 5.186 1.00 95.12 98 ARG A C 1
ATOM 837 O O . ARG A 1 98 ? -4.295 -12.445 5.712 1.00 95.12 98 ARG A O 1
ATOM 844 N N . ALA A 1 99 ? -2.050 -12.387 5.873 1.00 96.56 99 ALA A N 1
ATOM 845 C CA . ALA A 1 99 ? -1.995 -12.450 7.335 1.00 96.56 99 ALA A CA 1
ATOM 846 C C . ALA A 1 99 ? -2.716 -11.259 7.992 1.00 96.56 99 ALA A C 1
ATOM 848 O O . ALA A 1 99 ? -3.510 -11.430 8.910 1.00 96.56 99 ALA A O 1
ATOM 849 N N . ILE A 1 100 ? -2.505 -10.055 7.459 1.00 97.19 100 ILE A N 1
ATOM 850 C CA . ILE A 1 100 ? -3.151 -8.830 7.942 1.00 97.19 100 ILE A CA 1
ATOM 851 C C . ILE A 1 100 ? -4.664 -8.862 7.718 1.00 97.19 100 ILE A C 1
ATOM 853 O O . ILE A 1 100 ? -5.419 -8.506 8.617 1.00 97.19 100 ILE A O 1
ATOM 857 N N . LEU A 1 101 ? -5.121 -9.278 6.534 1.00 96.62 101 LEU A N 1
ATOM 858 C CA . LEU A 1 101 ? -6.555 -9.408 6.268 1.00 96.62 101 LEU A CA 1
ATOM 859 C C . LEU A 1 101 ? -7.185 -10.454 7.189 1.00 96.62 101 LEU A C 1
ATOM 861 O O . LEU A 1 101 ? -8.233 -10.195 7.755 1.00 96.62 101 LEU A O 1
ATOM 865 N N . LEU A 1 102 ? -6.521 -11.587 7.420 1.00 95.81 102 LEU A N 1
ATOM 866 C CA . LEU A 1 102 ? -7.020 -12.590 8.360 1.00 95.81 102 LEU A CA 1
ATOM 867 C C . LEU A 1 102 ? -7.190 -12.026 9.783 1.00 95.81 102 LEU A C 1
ATOM 869 O O . LEU A 1 102 ? -8.151 -12.382 10.453 1.00 95.81 102 LEU A O 1
ATOM 873 N N . HIS A 1 103 ? -6.298 -11.131 10.221 1.00 97.38 103 HIS A N 1
ATOM 874 C CA . HIS A 1 103 ? -6.389 -10.493 11.535 1.00 97.38 103 HIS A CA 1
ATOM 875 C C . HIS A 1 103 ? -7.535 -9.471 11.633 1.00 97.38 103 HIS A C 1
ATOM 877 O O . HIS A 1 103 ? -8.331 -9.527 12.563 1.00 97.38 103 HIS A O 1
ATOM 883 N N . TYR A 1 104 ? -7.632 -8.530 10.686 1.00 96.94 104 TYR A N 1
ATOM 884 C CA . TYR A 1 104 ? -8.616 -7.436 10.761 1.00 96.94 104 TYR A CA 1
ATOM 885 C C . TYR A 1 104 ? -9.992 -7.784 10.169 1.00 96.94 104 TYR A C 1
ATOM 887 O O . TYR A 1 104 ? -10.940 -7.016 10.339 1.00 96.94 104 TYR A O 1
ATOM 895 N N . GLY A 1 105 ? -10.106 -8.891 9.433 1.00 96.56 105 GLY A N 1
ATOM 896 C CA . GLY A 1 105 ? -11.347 -9.368 8.823 1.00 96.56 105 GLY A CA 1
ATOM 897 C C . GLY A 1 105 ? -11.184 -9.830 7.371 1.00 96.56 105 GLY A C 1
ATOM 898 O O . GLY A 1 105 ? -10.537 -9.199 6.536 1.00 96.56 105 GLY A O 1
ATOM 899 N N . ASP A 1 106 ? -11.853 -10.923 7.028 1.00 96.19 106 ASP A N 1
ATOM 900 C CA . ASP A 1 106 ? -11.834 -11.529 5.694 1.00 96.19 106 ASP A CA 1
ATOM 901 C C . ASP A 1 106 ? -12.976 -11.042 4.782 1.00 96.19 106 ASP A C 1
ATOM 903 O O . ASP A 1 106 ? -13.192 -11.586 3.698 1.00 96.19 106 ASP A O 1
ATOM 907 N N . LYS A 1 107 ? -13.711 -10.005 5.204 1.00 97.44 107 LYS A N 1
ATOM 908 C CA . LYS A 1 107 ? -14.863 -9.434 4.493 1.00 97.44 107 LYS A CA 1
ATOM 909 C C . LYS A 1 107 ? -14.835 -7.918 4.534 1.00 97.44 107 LYS A C 1
ATOM 911 O O . LYS A 1 107 ? -14.373 -7.299 5.491 1.00 97.44 107 LYS A O 1
ATOM 916 N N . CYS A 1 108 ? -15.384 -7.295 3.497 1.00 97.50 108 CYS A N 1
ATOM 917 C CA . CYS A 1 108 ? -15.578 -5.856 3.485 1.00 97.50 108 CYS A CA 1
ATOM 918 C C . CYS A 1 108 ? -16.577 -5.439 4.572 1.00 97.50 108 CYS A C 1
ATOM 920 O O . CYS A 1 108 ? -17.743 -5.822 4.523 1.00 97.50 108 CYS A O 1
ATOM 922 N N . ALA A 1 109 ? -16.159 -4.537 5.459 1.00 96.25 109 ALA A N 1
ATOM 923 C CA . ALA A 1 109 ? -16.985 -4.002 6.542 1.00 96.25 109 ALA A CA 1
ATOM 924 C C . ALA A 1 109 ? -18.231 -3.214 6.079 1.00 96.25 109 ALA A C 1
ATOM 926 O O . ALA A 1 109 ? -19.059 -2.850 6.903 1.00 96.25 109 ALA A O 1
ATOM 927 N N . ILE A 1 110 ? -18.355 -2.904 4.781 1.00 94.50 110 ILE A N 1
ATOM 928 C CA . ILE A 1 110 ? -19.491 -2.149 4.222 1.00 94.50 110 ILE A CA 1
ATOM 929 C C . ILE A 1 110 ? -20.454 -3.055 3.459 1.00 94.50 110 ILE A C 1
ATOM 931 O O . ILE A 1 110 ? -21.659 -2.940 3.627 1.00 94.50 110 ILE A O 1
ATOM 935 N N . CYS A 1 111 ? -19.939 -3.917 2.579 1.00 94.56 111 CYS A N 1
ATOM 936 C CA . CYS A 1 111 ? -20.771 -4.693 1.653 1.00 94.56 111 CYS A CA 1
ATOM 937 C C . CYS A 1 111 ? -20.649 -6.213 1.817 1.00 94.56 111 CYS A C 1
ATOM 939 O O . CYS A 1 111 ? -21.317 -6.945 1.097 1.00 94.56 111 CYS A O 1
ATOM 941 N N . GLY A 1 112 ? -19.769 -6.697 2.698 1.00 96.00 112 GLY A N 1
ATOM 942 C CA . GLY A 1 112 ? -19.533 -8.126 2.914 1.00 96.00 112 GLY A CA 1
ATOM 943 C C . GLY A 1 112 ? -18.746 -8.850 1.813 1.00 96.00 112 GLY A C 1
ATOM 944 O O . GLY A 1 112 ? -18.428 -10.020 1.997 1.00 96.00 112 GLY A O 1
ATOM 945 N N . ASP A 1 113 ? -18.401 -8.183 0.703 1.00 95.56 113 ASP A N 1
ATOM 946 C CA . ASP A 1 113 ? -17.583 -8.762 -0.376 1.00 95.56 113 ASP A CA 1
ATOM 947 C C . ASP A 1 113 ? -16.235 -9.260 0.167 1.00 95.56 113 ASP A C 1
ATOM 949 O O . ASP A 1 113 ? -15.598 -8.569 0.963 1.00 95.56 113 ASP A O 1
ATOM 953 N N . THR A 1 114 ? -15.818 -10.451 -0.257 1.00 95.94 114 THR A N 1
ATOM 954 C CA . THR A 1 114 ? -14.554 -11.112 0.111 1.00 95.94 114 THR A CA 1
ATOM 955 C C . THR A 1 114 ? -13.460 -10.895 -0.939 1.00 95.94 114 THR A C 1
ATOM 957 O O . THR A 1 114 ? -12.301 -11.265 -0.739 1.00 95.94 114 THR A O 1
ATOM 960 N N . SER A 1 115 ? -13.799 -10.281 -2.076 1.00 94.19 115 SER A N 1
ATOM 961 C CA . SER A 1 115 ? -12.877 -10.029 -3.177 1.00 94.19 115 SER A CA 1
ATOM 962 C C . SER A 1 115 ? -12.158 -8.681 -3.035 1.00 94.19 115 SER A C 1
ATOM 964 O O . SER A 1 115 ? -12.677 -7.703 -2.494 1.00 94.19 115 SER A O 1
ATOM 966 N N . ASN A 1 116 ? -10.928 -8.608 -3.557 1.00 95.00 116 ASN A N 1
ATOM 967 C CA . ASN A 1 116 ? -10.166 -7.358 -3.694 1.00 95.00 116 ASN A CA 1
ATOM 968 C C . ASN A 1 116 ? -10.067 -6.518 -2.397 1.00 95.00 116 ASN A C 1
ATOM 970 O O . ASN A 1 116 ? -10.131 -5.288 -2.443 1.00 95.00 116 ASN A O 1
ATOM 974 N N . LEU A 1 117 ? -9.908 -7.179 -1.248 1.00 96.50 117 LEU A N 1
ATOM 975 C CA . LEU A 1 117 ? -9.906 -6.570 0.086 1.00 96.50 117 LEU A CA 1
ATOM 976 C C . LEU A 1 117 ? -8.633 -5.796 0.405 1.00 96.50 117 LEU A C 1
ATOM 978 O O . LEU A 1 117 ? -7.543 -6.325 0.221 1.00 96.50 117 LEU A O 1
ATOM 982 N N . GLU A 1 118 ? -8.757 -4.593 0.948 1.00 96.12 118 GLU A N 1
ATOM 983 C CA . GLU A 1 118 ? -7.693 -3.685 1.369 1.00 96.12 118 GLU A CA 1
ATOM 984 C C . GLU A 1 118 ? -7.917 -3.227 2.815 1.00 96.12 118 GLU A C 1
ATOM 986 O O . GLU A 1 118 ? -9.051 -3.035 3.246 1.00 96.12 118 GLU A O 1
ATOM 991 N N . ILE A 1 119 ? -6.825 -2.994 3.545 1.00 96.94 119 ILE A N 1
ATOM 992 C CA . ILE A 1 119 ? -6.880 -2.281 4.824 1.00 96.94 119 ILE A CA 1
ATOM 993 C C . ILE A 1 119 ? -7.051 -0.791 4.561 1.00 96.94 119 ILE A C 1
ATOM 995 O O . ILE A 1 119 ? -6.292 -0.193 3.791 1.00 96.94 119 ILE A O 1
ATOM 999 N N . ASP A 1 120 ? -8.030 -0.209 5.238 1.00 96.19 120 ASP A N 1
ATOM 1000 C CA . ASP A 1 120 ? -8.353 1.206 5.214 1.00 96.19 120 ASP A CA 1
ATOM 1001 C C . ASP A 1 120 ? -8.308 1.804 6.625 1.00 96.19 120 ASP A C 1
ATOM 1003 O O . ASP A 1 120 ? -8.568 1.127 7.622 1.00 96.19 120 ASP A O 1
ATOM 1007 N N . HIS A 1 121 ? -7.987 3.095 6.692 1.00 96.12 121 HIS A N 1
ATOM 1008 C CA . HIS A 1 121 ? -8.013 3.873 7.926 1.00 96.12 121 HIS A CA 1
ATOM 1009 C C . HIS A 1 121 ? -9.433 4.402 8.144 1.00 96.12 121 HIS A C 1
ATOM 1011 O O . HIS A 1 121 ? -9.886 5.274 7.400 1.00 96.12 121 HIS A O 1
ATOM 1017 N N . LYS A 1 122 ? -10.120 3.921 9.185 1.00 95.06 122 L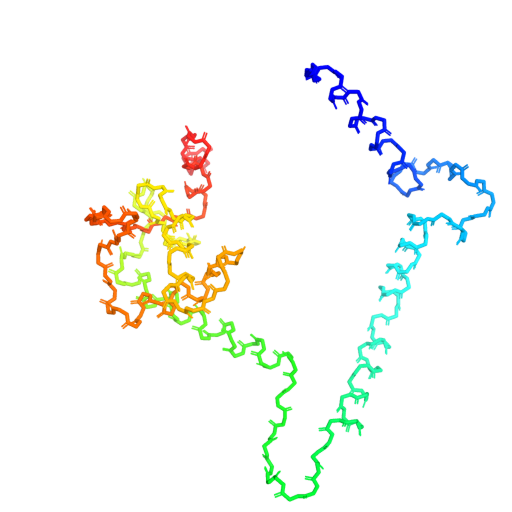YS A N 1
ATOM 1018 C CA . LYS A 1 122 ? -11.542 4.190 9.470 1.00 95.06 122 LYS A CA 1
ATOM 1019 C C . LYS A 1 122 ? -11.893 5.681 9.502 1.00 95.06 122 LYS A C 1
ATOM 1021 O O . LYS A 1 122 ? -12.976 6.058 9.061 1.00 95.06 122 LYS A O 1
ATOM 1026 N N . PHE A 1 123 ? -10.965 6.514 9.972 1.00 92.44 123 PHE A N 1
ATOM 1027 C CA . PHE A 1 123 ? -11.142 7.959 10.150 1.00 92.44 123 PHE A CA 1
AT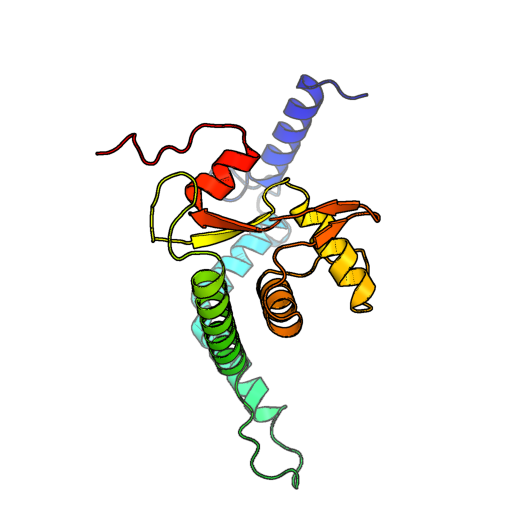OM 1028 C C . PHE A 1 123 ? -10.540 8.808 9.015 1.00 92.44 123 PHE A C 1
ATOM 1030 O O . PHE A 1 123 ? -10.464 10.025 9.123 1.00 92.44 123 PHE A O 1
ATOM 1037 N N . GLY A 1 124 ? -10.071 8.196 7.921 1.00 90.19 124 GLY A N 1
ATOM 1038 C CA . GLY A 1 124 ? -9.566 8.928 6.752 1.00 90.19 124 GLY A CA 1
ATOM 1039 C C . GLY A 1 124 ? -8.153 9.520 6.887 1.00 90.19 124 GLY A C 1
ATOM 1040 O O . GLY A 1 124 ? -7.596 9.984 5.892 1.00 90.19 124 GLY A O 1
ATOM 1041 N N . TYR A 1 125 ? -7.506 9.421 8.053 1.00 93.06 125 TYR A N 1
ATOM 1042 C CA . TYR A 1 125 ? -6.147 9.941 8.301 1.00 93.06 125 TYR A CA 1
ATOM 1043 C C . TYR A 1 125 ? -5.012 9.060 7.759 1.00 93.06 125 TYR A C 1
ATOM 1045 O O . TYR A 1 125 ? -3.855 9.184 8.157 1.00 93.06 125 TYR A O 1
ATOM 1053 N N . GLY A 1 126 ? -5.301 8.165 6.812 1.00 92.44 126 GLY A N 1
ATOM 1054 C CA . GLY A 1 126 ? -4.306 7.215 6.319 1.00 92.44 126 GLY A CA 1
ATOM 1055 C C . GLY A 1 126 ? -3.108 7.861 5.630 1.00 92.44 126 GLY A C 1
ATOM 1056 O O . GLY A 1 126 ? -2.013 7.3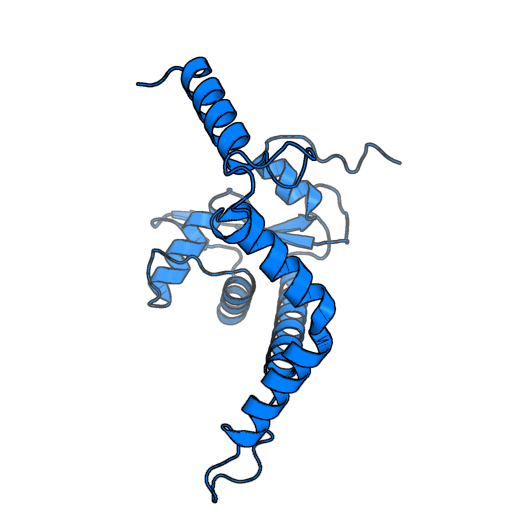03 5.643 1.00 92.44 126 GLY A O 1
ATOM 1057 N N . ARG A 1 127 ? -3.283 9.038 5.016 1.00 93.25 127 ARG A N 1
ATOM 1058 C CA . ARG A 1 127 ? -2.159 9.776 4.422 1.00 93.25 127 ARG A CA 1
ATOM 1059 C C . ARG A 1 127 ? -1.210 10.298 5.495 1.00 93.25 127 ARG A C 1
ATOM 1061 O O . ARG A 1 127 ? -0.005 10.139 5.323 1.00 93.25 127 ARG A O 1
ATOM 1068 N N . ASP A 1 128 ? -1.747 10.903 6.546 1.00 93.88 128 ASP A N 1
ATOM 1069 C CA . ASP A 1 128 ? -0.953 11.545 7.592 1.00 93.88 128 ASP A CA 1
ATOM 1070 C C . ASP A 1 128 ? -0.295 10.500 8.486 1.00 93.88 128 ASP A C 1
ATOM 1072 O O . ASP A 1 128 ? 0.920 10.548 8.657 1.00 93.88 128 ASP A O 1
ATOM 1076 N N . HIS A 1 129 ? -1.022 9.439 8.851 1.00 94.56 129 HIS A N 1
ATOM 1077 C CA . HIS A 1 129 ? -0.425 8.292 9.533 1.00 94.56 129 HIS A CA 1
ATOM 1078 C C . HIS A 1 129 ? 0.762 7.719 8.730 1.00 94.56 129 HIS A C 1
ATOM 1080 O O . HIS A 1 129 ? 1.853 7.537 9.260 1.00 94.56 129 HIS A O 1
ATOM 1086 N N . ARG A 1 130 ? 0.630 7.522 7.408 1.00 94.62 130 ARG A N 1
ATOM 1087 C CA . ARG A 1 130 ? 1.751 7.025 6.578 1.00 94.62 130 ARG A CA 1
ATOM 1088 C C . ARG A 1 130 ? 2.928 7.998 6.446 1.00 94.62 130 ARG A C 1
ATOM 1090 O O . ARG A 1 130 ? 4.020 7.541 6.102 1.00 94.62 130 ARG A O 1
ATOM 1097 N N . LYS A 1 131 ? 2.726 9.303 6.653 1.00 93.88 131 LYS A N 1
ATOM 1098 C CA . LYS A 1 131 ? 3.822 10.284 6.729 1.00 93.88 131 LYS A CA 1
ATOM 1099 C C . LYS A 1 131 ? 4.521 10.208 8.080 1.00 93.88 131 LYS A C 1
ATOM 1101 O O . LYS A 1 131 ? 5.745 10.173 8.116 1.00 93.88 131 LYS A O 1
ATOM 1106 N N . GLU A 1 132 ? 3.759 10.121 9.164 1.00 93.25 132 GLU A N 1
ATOM 1107 C CA . GLU A 1 132 ? 4.314 9.968 10.509 1.00 93.25 132 GLU A CA 1
ATOM 1108 C C . GLU A 1 132 ? 5.138 8.696 10.624 1.00 93.25 132 GLU A C 1
ATOM 1110 O O . GLU A 1 132 ? 6.284 8.752 11.059 1.00 93.25 132 GLU A O 1
ATOM 1115 N N . LEU A 1 133 ? 4.632 7.579 10.099 1.00 93.81 133 LEU A N 1
ATOM 1116 C CA . LEU A 1 133 ? 5.414 6.350 10.026 1.00 93.81 133 LEU A CA 1
ATOM 1117 C C . LEU A 1 133 ? 6.692 6.514 9.193 1.00 93.81 133 LEU A C 1
ATOM 1119 O O . LEU A 1 133 ? 7.718 5.916 9.500 1.00 93.81 133 LEU A O 1
ATOM 1123 N N . ALA A 1 134 ? 6.662 7.300 8.111 1.00 92.81 134 ALA A N 1
ATOM 1124 C CA . ALA A 1 134 ? 7.877 7.555 7.339 1.00 92.81 134 ALA A CA 1
ATOM 1125 C C . ALA A 1 134 ? 8.917 8.293 8.196 1.00 92.81 134 ALA A C 1
ATOM 1127 O O . ALA A 1 134 ? 10.081 7.894 8.198 1.00 92.81 134 ALA A O 1
ATOM 1128 N N . LYS A 1 135 ? 8.482 9.295 8.970 1.00 92.06 135 LYS A N 1
ATOM 1129 C CA . LYS A 1 135 ? 9.326 10.048 9.904 1.00 92.06 135 LYS A CA 1
ATOM 1130 C C . LYS A 1 135 ? 9.904 9.151 11.003 1.00 92.06 135 LYS A C 1
ATOM 1132 O O . LYS A 1 135 ? 11.110 9.195 11.225 1.00 92.06 135 LYS A O 1
ATOM 1137 N N . THR A 1 136 ? 9.090 8.306 11.642 1.00 90.19 136 THR A N 1
ATOM 1138 C CA . THR A 1 136 ? 9.562 7.401 12.711 1.00 90.19 136 THR A CA 1
ATOM 1139 C C . THR A 1 136 ? 10.558 6.361 12.202 1.00 90.19 136 THR A C 1
ATOM 1141 O O . THR A 1 136 ? 11.462 5.967 12.928 1.00 90.19 136 THR A O 1
ATOM 1144 N N . LEU A 1 137 ? 10.457 5.964 10.931 1.00 89.25 137 LEU A N 1
ATOM 1145 C CA . LEU A 1 137 ? 11.414 5.067 10.277 1.00 89.25 137 LEU A CA 1
ATOM 1146 C C . LEU A 1 137 ? 12.641 5.789 9.686 1.00 89.25 137 LEU A C 1
ATOM 1148 O O . LEU A 1 137 ? 13.359 5.189 8.882 1.00 89.25 137 LEU A O 1
ATOM 1152 N N . GLY A 1 138 ? 12.857 7.069 10.007 1.00 90.75 138 GLY A N 1
ATOM 1153 C CA . GLY A 1 138 ? 13.996 7.850 9.510 1.00 90.75 138 GLY A CA 1
ATOM 1154 C C . GLY A 1 138 ? 13.972 8.089 7.997 1.00 90.75 138 GLY A C 1
ATOM 1155 O O . GLY A 1 138 ? 15.017 8.270 7.373 1.00 90.75 138 GLY A O 1
ATOM 1156 N N . ARG A 1 139 ? 12.794 8.046 7.364 1.00 89.38 139 ARG A N 1
ATOM 1157 C CA . ARG A 1 139 ? 12.627 8.340 5.935 1.00 89.38 139 ARG A CA 1
ATOM 1158 C C . ARG A 1 139 ? 12.253 9.802 5.743 1.00 89.38 139 ARG A C 1
ATOM 1160 O O . ARG A 1 139 ? 11.603 10.413 6.584 1.00 89.38 139 ARG A O 1
ATOM 1167 N N . SER A 1 140 ? 12.629 10.355 4.591 1.00 87.88 140 SER A N 1
ATOM 1168 C CA . SER A 1 140 ? 12.249 11.722 4.233 1.00 87.88 140 SER A CA 1
ATOM 1169 C C . SER A 1 140 ? 10.726 11.875 4.211 1.00 87.88 140 SER A C 1
ATOM 1171 O O . SER A 1 140 ? 10.026 11.095 3.565 1.00 87.88 140 SER A O 1
ATOM 1173 N N . GLU A 1 141 ? 10.237 12.934 4.859 1.00 79.94 141 GLU A N 1
ATOM 1174 C CA . GLU A 1 141 ? 8.817 13.298 4.963 1.00 79.94 141 GLU A CA 1
ATOM 1175 C C . GLU A 1 141 ? 8.139 13.494 3.596 1.00 79.94 141 GLU A C 1
ATOM 1177 O O . GLU A 1 141 ? 6.927 13.317 3.441 1.00 79.94 141 GLU A O 1
ATOM 1182 N N . LYS A 1 142 ? 8.936 13.784 2.558 1.00 83.94 142 LYS A N 1
ATOM 1183 C CA . LYS A 1 142 ? 8.468 13.864 1.170 1.00 83.94 142 LYS A CA 1
ATOM 1184 C C . LYS A 1 142 ? 7.901 12.530 0.671 1.00 83.94 142 LYS A C 1
ATOM 1186 O O . LYS A 1 142 ? 7.046 12.526 -0.218 1.00 83.94 142 LYS A O 1
ATOM 1191 N N . TYR A 1 143 ? 8.364 11.406 1.217 1.00 80.81 143 TYR A N 1
ATOM 1192 C CA . TYR A 1 143 ? 7.959 10.070 0.801 1.00 80.81 143 TYR A CA 1
ATOM 1193 C C . TYR A 1 143 ? 7.083 9.419 1.867 1.00 80.81 143 TYR A C 1
ATOM 1195 O O . TYR A 1 143 ? 7.520 9.111 2.969 1.00 80.81 143 TYR A O 1
ATOM 1203 N N . PHE A 1 144 ? 5.836 9.136 1.505 1.00 87.38 144 PHE A N 1
ATOM 1204 C CA . PHE A 1 144 ? 4.962 8.296 2.313 1.00 87.38 144 PHE A CA 1
ATOM 1205 C C . PHE A 1 144 ? 5.389 6.828 2.214 1.00 87.38 144 PHE A C 1
ATOM 1207 O O . PHE A 1 144 ? 5.901 6.369 1.187 1.00 87.38 144 PHE A O 1
ATOM 1214 N N . ILE A 1 145 ? 5.119 6.056 3.265 1.00 90.19 145 ILE A N 1
ATOM 1215 C CA . ILE A 1 145 ? 5.272 4.604 3.194 1.00 90.19 145 ILE A CA 1
ATOM 1216 C C . ILE A 1 145 ? 4.257 4.034 2.187 1.00 90.19 145 ILE A C 1
ATOM 1218 O O . ILE A 1 145 ? 3.065 4.320 2.257 1.00 90.19 145 ILE A O 1
ATOM 1222 N N . GLY A 1 146 ? 4.725 3.232 1.227 1.00 90.38 146 GLY A N 1
ATOM 1223 C CA . GLY A 1 146 ? 3.856 2.494 0.300 1.00 90.38 146 GLY A CA 1
ATOM 1224 C C . GLY A 1 146 ? 3.188 1.273 0.948 1.00 90.38 146 GLY A C 1
ATOM 1225 O O . GLY A 1 146 ? 3.537 0.886 2.059 1.00 90.38 146 GLY A O 1
ATOM 1226 N N . GLY A 1 147 ? 2.273 0.607 0.234 1.00 90.75 147 GLY A N 1
ATOM 1227 C CA . GLY A 1 147 ? 1.483 -0.513 0.777 1.00 90.75 147 GLY A CA 1
ATOM 1228 C C . GLY A 1 147 ? 2.309 -1.618 1.453 1.00 90.75 147 GLY A C 1
ATOM 1229 O O . GLY A 1 147 ? 2.045 -1.953 2.601 1.00 90.75 147 GLY A O 1
ATOM 1230 N N . GLY A 1 148 ? 3.369 -2.116 0.805 1.00 91.56 148 GLY A N 1
ATOM 1231 C CA . GLY A 1 148 ? 4.212 -3.170 1.390 1.00 91.56 148 GLY A CA 1
ATOM 1232 C C . GLY A 1 148 ? 4.964 -2.736 2.655 1.00 91.56 148 GLY A C 1
ATOM 1233 O O . GLY A 1 148 ? 5.131 -3.522 3.582 1.00 91.56 148 GLY A O 1
ATOM 1234 N N . GLY A 1 149 ? 5.380 -1.467 2.739 1.00 92.81 149 GLY A N 1
ATOM 1235 C CA . GLY A 1 149 ? 6.005 -0.941 3.955 1.00 92.81 149 GLY A CA 1
ATOM 1236 C C . GLY A 1 149 ? 5.003 -0.767 5.095 1.00 92.81 149 GLY A C 1
ATOM 1237 O O . GLY A 1 149 ? 5.344 -1.019 6.244 1.00 92.81 149 GLY A O 1
ATOM 1238 N N . PHE A 1 150 ? 3.767 -0.384 4.769 1.00 95.44 150 PHE A N 1
ATOM 1239 C CA . PHE A 1 150 ? 2.685 -0.263 5.741 1.00 95.44 150 PHE A CA 1
ATOM 1240 C C . PHE A 1 150 ? 2.284 -1.635 6.299 1.00 95.44 150 PHE A C 1
ATOM 1242 O O . PHE A 1 150 ? 2.155 -1.788 7.506 1.00 95.44 150 PHE A O 1
ATOM 1249 N N . TYR A 1 151 ? 2.195 -2.661 5.449 1.00 95.44 151 TYR A N 1
ATOM 1250 C CA . TYR A 1 151 ? 1.952 -4.037 5.892 1.00 95.44 151 TYR A CA 1
ATOM 1251 C C . TYR A 1 151 ? 3.063 -4.581 6.777 1.00 95.44 151 TYR A C 1
ATOM 1253 O O . TYR A 1 151 ? 2.788 -5.150 7.829 1.00 95.44 151 TYR A O 1
ATOM 1261 N N . ARG A 1 152 ? 4.323 -4.339 6.404 1.00 95.06 152 ARG A N 1
ATOM 1262 C CA . ARG A 1 152 ? 5.450 -4.677 7.273 1.00 95.06 152 ARG A CA 1
ATOM 1263 C C . ARG A 1 152 ? 5.322 -4.008 8.641 1.00 95.06 152 ARG A C 1
ATOM 1265 O O . ARG A 1 152 ? 5.557 -4.667 9.642 1.00 95.06 152 ARG A O 1
ATOM 1272 N N . TRP A 1 153 ? 4.955 -2.726 8.678 1.00 95.62 153 TRP A N 1
ATOM 1273 C CA . TRP A 1 153 ? 4.765 -2.009 9.937 1.00 95.62 153 TRP A CA 1
ATOM 1274 C C . TRP A 1 153 ? 3.672 -2.654 10.799 1.00 95.62 153 TRP A C 1
ATOM 1276 O O . TRP A 1 153 ? 3.934 -2.909 11.970 1.00 95.62 153 TRP A O 1
ATOM 1286 N N . LEU A 1 154 ? 2.514 -3.005 10.228 1.00 96.69 154 LEU A N 1
ATOM 1287 C CA . LEU A 1 154 ? 1.444 -3.694 10.965 1.00 96.69 154 LEU A CA 1
ATOM 1288 C C . LEU A 1 154 ? 1.932 -5.012 11.582 1.00 96.69 154 LEU A C 1
ATOM 1290 O O . LEU A 1 154 ? 1.700 -5.257 12.760 1.00 96.69 154 LEU A O 1
ATOM 1294 N N . LEU A 1 155 ? 2.671 -5.820 10.815 1.00 96.06 155 LEU A N 1
ATOM 1295 C CA . LEU A 1 155 ? 3.234 -7.086 11.298 1.00 96.06 155 LEU A CA 1
ATOM 1296 C C . LEU A 1 155 ? 4.258 -6.883 12.418 1.00 96.06 155 LEU A C 1
ATOM 1298 O O . LEU A 1 155 ? 4.227 -7.584 13.421 1.00 96.06 155 LEU A O 1
ATOM 1302 N N . THR A 1 156 ? 5.166 -5.917 12.260 1.00 96.12 156 THR A N 1
ATOM 1303 C CA . THR A 1 156 ? 6.198 -5.622 13.268 1.00 96.12 156 THR A CA 1
ATOM 1304 C C . THR A 1 156 ? 5.607 -5.078 14.570 1.00 96.12 156 THR A C 1
ATOM 1306 O O . THR A 1 156 ? 6.206 -5.271 15.619 1.00 96.12 156 THR A O 1
ATOM 1309 N N . ASN A 1 157 ? 4.435 -4.441 14.516 1.00 95.56 157 ASN A N 1
ATOM 1310 C CA . ASN A 1 157 ? 3.743 -3.899 15.689 1.00 95.56 157 ASN A CA 1
ATOM 1311 C C . ASN A 1 157 ? 2.614 -4.818 16.187 1.00 95.56 157 ASN A C 1
ATOM 1313 O O . ASN A 1 157 ? 1.730 -4.357 16.897 1.00 95.56 157 ASN A O 1
ATOM 1317 N N . ASN A 1 158 ? 2.636 -6.102 15.811 1.00 96.69 158 ASN A N 1
ATOM 1318 C CA . ASN A 1 158 ? 1.669 -7.110 16.250 1.00 96.69 158 ASN A CA 1
ATOM 1319 C C . ASN A 1 158 ? 0.196 -6.719 16.015 1.00 96.69 158 ASN A C 1
ATOM 1321 O O . ASN A 1 158 ? -0.652 -6.930 16.875 1.00 96.69 158 ASN A O 1
ATOM 1325 N N . TYR A 1 159 ? -0.096 -6.163 14.837 1.00 95.75 159 TYR A N 1
ATOM 1326 C CA . TYR A 1 159 ? -1.445 -5.787 14.398 1.00 95.75 159 TYR A CA 1
ATOM 1327 C C . TYR A 1 159 ? -2.162 -4.821 15.363 1.00 95.75 159 TYR A C 1
ATOM 1329 O O . TYR A 1 159 ? -3.184 -5.165 15.955 1.00 95.75 159 TYR A O 1
ATOM 1337 N N . PRO A 1 160 ? -1.663 -3.584 15.527 1.00 95.50 160 PRO A N 1
ATOM 1338 C CA . PRO A 1 160 ? -2.286 -2.637 16.443 1.00 95.50 160 PRO A CA 1
ATOM 1339 C C . PRO A 1 160 ? -3.714 -2.309 15.984 1.00 95.50 160 PRO A C 1
ATOM 1341 O O . PRO A 1 160 ? -3.961 -2.091 14.794 1.00 95.50 160 PRO A O 1
ATOM 1344 N N . ASN A 1 161 ? -4.668 -2.269 16.913 1.00 93.50 161 ASN A N 1
ATOM 1345 C CA . ASN A 1 161 ? -6.035 -1.827 16.608 1.00 93.50 161 ASN A CA 1
ATOM 1346 C C . ASN A 1 161 ? -6.146 -0.304 16.573 1.00 93.50 161 ASN A C 1
ATOM 1348 O O . ASN A 1 161 ? -7.088 0.244 16.005 1.00 93.50 161 ASN A O 1
ATOM 1352 N N . ASP A 1 162 ? -5.173 0.384 17.148 1.00 94.56 162 ASP A N 1
ATOM 1353 C CA . ASP A 1 162 ? -5.080 1.822 17.258 1.00 94.56 162 ASP A CA 1
ATOM 1354 C C . ASP A 1 162 ? -3.920 2.395 16.436 1.00 94.56 162 ASP A C 1
ATOM 1356 O O . ASP A 1 162 ? -2.999 1.704 15.995 1.00 94.56 162 ASP A O 1
ATOM 1360 N N . TYR A 1 163 ? -3.990 3.694 16.165 1.00 92.25 163 TYR A N 1
ATOM 1361 C CA . TYR A 1 163 ? -2.857 4.438 15.628 1.00 92.25 163 TYR A CA 1
ATOM 1362 C C . TYR A 1 163 ? -2.913 5.897 16.062 1.00 92.25 163 TYR A C 1
ATOM 1364 O O . TYR A 1 163 ? -3.986 6.438 16.326 1.00 92.25 163 TYR A O 1
ATOM 1372 N N . THR A 1 164 ? -1.757 6.550 16.081 1.00 91.62 164 THR A N 1
ATOM 1373 C CA . THR A 1 164 ? -1.644 7.965 16.436 1.00 91.62 164 THR A CA 1
ATOM 1374 C C . THR A 1 164 ? -1.426 8.802 15.184 1.00 91.62 164 THR A C 1
ATOM 1376 O O . THR A 1 164 ? -0.688 8.393 14.288 1.00 91.62 164 THR A O 1
ATOM 1379 N N . VAL A 1 165 ? -2.101 9.951 15.112 1.00 91.31 165 VAL A N 1
ATOM 1380 C CA . VAL A 1 165 ? -1.815 11.021 14.146 1.00 91.31 165 VAL A CA 1
ATOM 1381 C C . VAL A 1 165 ? -1.766 12.345 14.893 1.00 91.31 165 VAL A C 1
ATOM 1383 O O . VAL A 1 165 ? -2.721 12.695 15.582 1.00 91.31 165 VAL A O 1
ATOM 1386 N N . ASN A 1 166 ? -0.663 13.080 14.763 1.00 90.25 166 ASN A N 1
ATOM 1387 C CA . ASN A 1 166 ? -0.403 14.367 15.412 1.00 90.25 166 ASN A CA 1
ATOM 1388 C C . ASN A 1 166 ? -0.641 14.335 16.934 1.00 90.25 166 ASN A C 1
ATOM 1390 O O . ASN A 1 166 ? -1.222 15.255 17.500 1.00 90.25 166 ASN A O 1
ATOM 1394 N N . GLY A 1 167 ? -0.239 13.245 17.594 1.00 90.56 167 GLY A N 1
ATOM 1395 C CA . GLY A 1 167 ? -0.435 13.055 19.037 1.00 90.56 167 GLY A CA 1
ATOM 1396 C C . GLY A 1 167 ? -1.852 12.637 19.453 1.00 90.56 167 GLY A C 1
ATOM 1397 O O . GLY A 1 167 ? -2.078 12.387 20.631 1.00 90.56 167 GLY A O 1
ATOM 1398 N N . VAL A 1 168 ? -2.794 12.504 18.513 1.00 91.38 168 VAL A N 1
ATOM 1399 C CA . VAL A 1 168 ? -4.155 12.015 18.779 1.00 91.38 168 VAL A CA 1
ATOM 1400 C C . VAL A 1 168 ? -4.237 10.520 18.485 1.00 91.38 168 VAL A C 1
ATOM 1402 O O . VAL A 1 168 ? -3.945 10.096 17.367 1.00 91.38 168 VAL A O 1
ATOM 1405 N N . MET A 1 169 ? -4.652 9.729 19.475 1.00 93.44 169 MET A N 1
ATOM 1406 C CA . MET A 1 169 ? -4.835 8.279 19.363 1.00 93.44 169 MET A CA 1
ATOM 1407 C C . MET A 1 169 ? -6.232 7.935 18.826 1.00 93.44 169 MET A C 1
ATOM 1409 O O . MET A 1 169 ? -7.246 8.367 19.374 1.00 93.44 169 MET A O 1
ATOM 1413 N N . TYR A 1 170 ? -6.290 7.112 17.782 1.00 92.06 170 TYR A N 1
ATOM 1414 C CA . TYR A 1 170 ? -7.520 6.629 17.157 1.00 92.06 170 TYR A CA 1
ATOM 1415 C C . TYR A 1 170 ? -7.712 5.148 17.478 1.00 92.06 170 TYR A C 1
ATOM 1417 O O . TYR A 1 170 ? -6.991 4.315 16.938 1.00 92.06 170 TYR A O 1
ATOM 1425 N N . LYS A 1 171 ? -8.690 4.819 18.331 1.00 90.88 171 LYS A N 1
ATOM 1426 C CA . LYS A 1 171 ? -9.081 3.429 18.634 1.00 90.88 171 LYS A CA 1
ATOM 1427 C C . LYS A 1 171 ? -9.852 2.809 17.464 1.00 90.88 171 LYS A C 1
ATOM 1429 O O . LYS A 1 171 ? -10.598 3.516 16.787 1.00 90.88 171 LYS A O 1
ATOM 1434 N N . ASP A 1 172 ? -9.681 1.507 17.237 1.00 89.19 172 ASP A N 1
ATOM 1435 C CA . ASP A 1 172 ? -10.266 0.762 16.105 1.00 89.19 172 ASP A CA 1
ATOM 1436 C C . ASP A 1 172 ? -10.029 1.464 14.763 1.00 89.19 172 ASP A C 1
ATOM 1438 O O . ASP A 1 172 ? -10.928 1.689 13.943 1.00 89.19 172 ASP A O 1
ATOM 1442 N N . GLY A 1 173 ? -8.785 1.892 14.579 1.00 91.81 173 GLY A N 1
ATOM 1443 C CA . GLY A 1 173 ? -8.368 2.762 13.500 1.00 91.81 173 GLY A CA 1
ATOM 1444 C C . GLY A 1 173 ? -8.377 2.090 12.129 1.00 91.81 173 GLY A C 1
ATOM 1445 O O . GLY A 1 173 ? -8.430 2.783 11.108 1.00 91.81 173 GLY A O 1
ATOM 1446 N N . PHE A 1 174 ? -8.360 0.760 12.076 1.00 96.81 174 PHE A N 1
ATOM 1447 C CA . PHE A 1 174 ? -8.310 0.007 10.828 1.00 96.81 174 PHE A CA 1
ATOM 1448 C C . PHE A 1 174 ? -9.603 -0.753 10.567 1.00 96.81 174 PHE A C 1
ATOM 1450 O O . PHE A 1 174 ? -10.310 -1.177 11.475 1.00 96.81 174 PHE A O 1
ATOM 1457 N N . ARG A 1 175 ? -9.910 -0.930 9.284 1.00 96.50 175 ARG A N 1
ATOM 1458 C CA . ARG A 1 175 ? -10.993 -1.795 8.812 1.00 96.50 175 ARG A CA 1
ATOM 1459 C C . ARG A 1 175 ? -10.630 -2.404 7.469 1.00 96.50 175 ARG A C 1
ATOM 1461 O O . ARG A 1 175 ? -9.802 -1.865 6.733 1.00 96.50 175 ARG A O 1
ATOM 1468 N N . VAL A 1 176 ? -11.309 -3.485 7.120 1.00 97.75 176 VAL A N 1
ATOM 1469 C CA . VAL A 1 176 ? -11.157 -4.142 5.823 1.00 97.75 176 VAL A CA 1
ATOM 1470 C C . VAL A 1 176 ? -12.251 -3.657 4.879 1.00 97.75 176 VAL A C 1
ATOM 1472 O O . VAL A 1 176 ? -13.440 -3.736 5.187 1.00 97.75 176 VAL A O 1
ATOM 1475 N N . LEU A 1 177 ? -11.865 -3.143 3.713 1.00 96.75 177 LEU A N 1
ATOM 1476 C CA . LEU A 1 177 ? -12.776 -2.706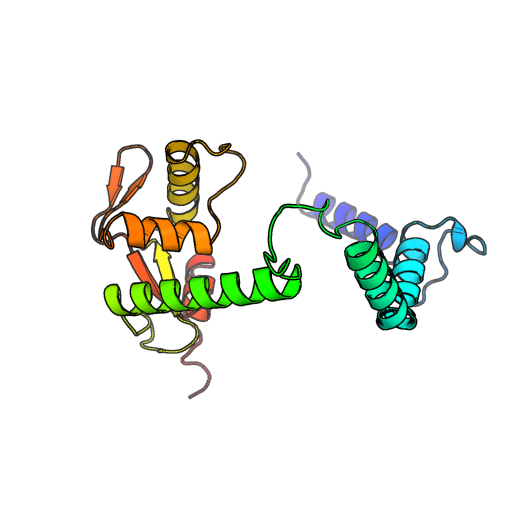 2.657 1.00 96.75 177 LEU A CA 1
ATOM 1477 C C . LEU A 1 177 ? -12.422 -3.381 1.337 1.00 96.75 177 LEU A C 1
ATOM 1479 O O . LEU A 1 177 ? -11.253 -3.498 0.995 1.00 96.75 177 LEU A O 1
ATOM 1483 N N . CYS A 1 178 ? -13.412 -3.745 0.528 1.00 96.31 178 CYS A N 1
ATOM 1484 C CA . CYS A 1 178 ? -13.143 -4.054 -0.872 1.00 96.31 178 CYS A CA 1
ATOM 1485 C C . CYS A 1 178 ? -12.668 -2.784 -1.604 1.00 96.31 178 CYS A C 1
ATOM 1487 O O . CYS A 1 178 ? -13.021 -1.651 -1.245 1.00 96.31 178 CYS A O 1
ATOM 1489 N N . LYS A 1 179 ? -11.885 -2.966 -2.669 1.00 94.50 179 LYS A N 1
ATOM 1490 C CA . LYS A 1 179 ? -11.328 -1.865 -3.470 1.00 94.50 179 LYS A CA 1
ATOM 1491 C C . LYS A 1 179 ? -12.393 -0.871 -3.949 1.00 94.50 179 LYS A C 1
ATOM 1493 O O . LYS A 1 179 ? -12.158 0.336 -3.908 1.00 94.50 179 LYS A O 1
ATOM 1498 N N . SER A 1 180 ? -13.564 -1.355 -4.368 1.00 93.12 180 SER A N 1
ATOM 1499 C CA . SER A 1 180 ? -14.681 -0.511 -4.808 1.00 93.12 180 SER A CA 1
ATOM 1500 C C . SER A 1 180 ? -15.167 0.401 -3.686 1.00 93.12 180 SER A C 1
ATOM 1502 O O . SER A 1 180 ? -15.168 1.621 -3.846 1.00 93.12 180 SER A O 1
ATOM 1504 N N . CYS A 1 181 ? -15.510 -0.156 -2.520 1.00 94.25 181 CYS A N 1
ATOM 1505 C CA . CYS A 1 181 ? -16.005 0.656 -1.414 1.00 94.25 181 CYS A CA 1
ATOM 1506 C C . CYS A 1 181 ? -14.914 1.588 -0.841 1.00 94.25 181 CYS A C 1
ATOM 1508 O O . CYS A 1 181 ? -15.233 2.713 -0.461 1.00 94.25 181 CYS A O 1
ATOM 1510 N N . ASN A 1 182 ? -13.631 1.192 -0.854 1.00 93.56 182 ASN A N 1
ATOM 1511 C CA . ASN A 1 182 ? -12.510 2.076 -0.484 1.00 93.56 182 ASN A CA 1
ATOM 1512 C C . ASN A 1 182 ? -12.423 3.310 -1.407 1.00 93.56 182 ASN A C 1
ATOM 1514 O O . ASN A 1 182 ? -12.241 4.444 -0.961 1.00 93.56 182 ASN A O 1
ATOM 1518 N N . VAL A 1 183 ? -12.594 3.118 -2.719 1.00 91.38 183 VAL A N 1
ATOM 1519 C CA . VAL A 1 183 ? -12.628 4.232 -3.680 1.00 91.38 183 VAL A CA 1
ATOM 1520 C C . VAL A 1 183 ? -13.851 5.126 -3.458 1.00 91.38 183 VAL A C 1
ATOM 1522 O O . VAL A 1 183 ? -13.711 6.348 -3.491 1.00 91.38 183 VAL A O 1
ATOM 1525 N N . MET A 1 184 ? -15.026 4.544 -3.214 1.00 89.88 184 MET A N 1
ATOM 1526 C CA . MET A 1 184 ? -16.272 5.305 -3.042 1.00 89.88 184 MET A CA 1
ATOM 1527 C C . MET A 1 184 ? -16.283 6.139 -1.760 1.00 89.88 184 MET A C 1
ATOM 1529 O O . MET A 1 184 ? -16.710 7.291 -1.792 1.00 89.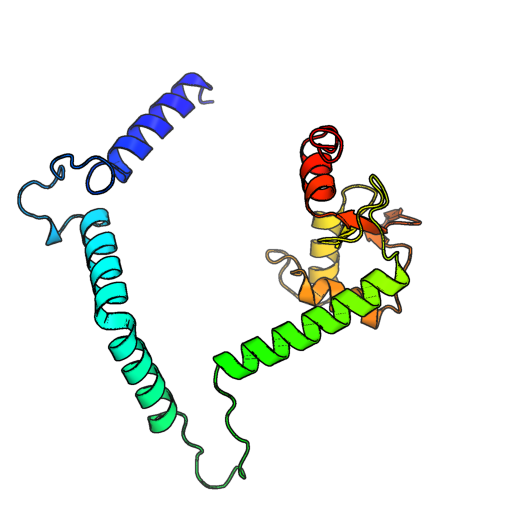88 184 MET A O 1
ATOM 1533 N N . GLN A 1 185 ? -15.700 5.634 -0.669 1.00 87.38 185 GLN A N 1
ATOM 1534 C CA . GLN A 1 185 ? -15.514 6.409 0.562 1.00 87.38 185 GLN A CA 1
ATOM 1535 C C . GLN A 1 185 ? -14.774 7.728 0.330 1.00 87.38 185 GLN A C 1
ATOM 1537 O O . GLN A 1 185 ? -15.167 8.767 0.855 1.00 87.38 185 GLN A O 1
ATOM 1542 N N . LYS A 1 186 ? -13.746 7.724 -0.525 1.00 84.25 186 LYS A N 1
ATOM 1543 C CA . LYS A 1 186 ? -13.001 8.946 -0.866 1.00 84.25 186 LYS A CA 1
ATOM 1544 C C . LYS A 1 186 ? -13.840 9.947 -1.656 1.00 84.25 186 LYS A C 1
ATOM 1546 O O . LYS A 1 186 ? -13.551 11.138 -1.612 1.00 84.25 186 LYS A O 1
ATOM 1551 N N . LYS A 1 187 ? -14.852 9.466 -2.382 1.00 84.44 187 LYS A N 1
ATOM 1552 C CA . LYS A 1 187 ? -15.782 10.293 -3.157 1.00 84.44 187 LYS A CA 1
ATOM 1553 C C . LYS A 1 187 ? -17.013 10.735 -2.361 1.00 84.44 187 LYS A C 1
ATOM 1555 O O . LYS A 1 187 ? -17.710 11.625 -2.822 1.00 84.44 187 LYS A O 1
ATOM 1560 N N . LYS A 1 188 ? -17.238 10.168 -1.166 1.00 78.94 188 LYS A N 1
ATOM 1561 C CA . LYS A 1 188 ? -18.480 10.298 -0.379 1.00 78.94 188 LYS A CA 1
ATOM 1562 C C . LYS A 1 188 ? -19.725 9.767 -1.109 1.00 78.94 188 LYS A C 1
ATOM 1564 O O . LYS A 1 188 ? -20.839 10.187 -0.815 1.00 78.94 188 LYS A O 1
ATOM 1569 N N . ASP A 1 189 ? -19.531 8.819 -2.020 1.00 74.56 189 ASP A N 1
ATOM 1570 C CA . ASP A 1 189 ? -20.609 8.180 -2.776 1.00 74.56 189 ASP A CA 1
ATOM 1571 C C . ASP A 1 189 ? -20.984 6.813 -2.163 1.00 74.56 189 ASP A C 1
ATOM 1573 O O . ASP A 1 189 ? -20.202 6.207 -1.422 1.00 74.56 189 ASP A O 1
ATOM 1577 N N . ARG A 1 190 ? -22.177 6.288 -2.488 1.00 68.75 190 ARG A N 1
ATOM 1578 C CA . ARG A 1 190 ? -22.627 4.952 -2.045 1.00 68.75 190 ARG A CA 1
ATOM 1579 C C . ARG A 1 190 ? -21.901 3.838 -2.809 1.00 68.75 190 ARG A C 1
ATOM 1581 O O . ARG A 1 190 ? -21.579 3.986 -3.981 1.00 68.75 190 ARG A O 1
ATOM 1588 N N . CYS A 1 191 ? -21.631 2.706 -2.158 1.00 66.75 191 CYS A N 1
ATOM 1589 C CA . CYS A 1 191 ? -20.944 1.585 -2.806 1.00 66.75 191 CYS A CA 1
ATOM 1590 C C . CYS A 1 191 ? -21.868 0.901 -3.839 1.00 66.75 191 CYS A C 1
ATOM 1592 O O . CYS A 1 191 ? -22.929 0.399 -3.481 1.00 66.75 191 CYS A O 1
ATOM 1594 N N . ASN A 1 192 ? -21.456 0.850 -5.113 1.00 70.00 192 ASN A N 1
ATOM 1595 C CA . ASN A 1 192 ? -22.281 0.368 -6.237 1.00 70.00 192 ASN A CA 1
ATOM 1596 C C . ASN A 1 192 ? -22.403 -1.166 -6.353 1.00 70.00 192 ASN A C 1
ATOM 1598 O O . ASN A 1 192 ? -22.865 -1.665 -7.375 1.00 70.00 192 ASN A O 1
ATOM 1602 N N . HIS A 1 193 ? -22.014 -1.939 -5.336 1.00 67.75 193 HIS A N 1
ATOM 1603 C CA . HIS A 1 193 ? -22.102 -3.405 -5.395 1.00 67.75 193 HIS A CA 1
ATOM 1604 C C . HIS A 1 193 ? -23.538 -3.939 -5.519 1.00 67.75 193 HIS A C 1
ATOM 1606 O O . HIS A 1 193 ? -23.730 -5.063 -5.966 1.00 67.75 193 HIS A O 1
ATOM 1612 N N . PHE A 1 194 ? -24.543 -3.129 -5.185 1.00 61.34 194 PHE A N 1
ATOM 1613 C CA . PHE A 1 194 ? -25.953 -3.511 -5.272 1.00 61.34 194 PHE A CA 1
ATOM 1614 C C . PHE A 1 194 ? -26.610 -3.207 -6.625 1.00 61.34 194 PHE A C 1
ATOM 1616 O O . PHE A 1 194 ? -27.763 -3.562 -6.818 1.00 61.34 194 PHE A O 1
ATOM 1623 N N . ALA A 1 195 ? -25.911 -2.578 -7.573 1.00 58.56 195 ALA A N 1
ATOM 1624 C CA . ALA A 1 195 ? -26.523 -2.166 -8.839 1.00 58.56 195 ALA A CA 1
ATOM 1625 C C . ALA A 1 195 ? -26.601 -3.282 -9.906 1.00 58.56 195 ALA A C 1
ATOM 1627 O O . ALA A 1 195 ? -27.000 -3.002 -11.030 1.00 58.56 195 ALA A O 1
ATOM 1628 N N . THR A 1 196 ? -26.177 -4.517 -9.601 1.00 55.56 196 THR A N 1
ATOM 1629 C CA . THR A 1 196 ? -26.041 -5.598 -10.608 1.00 55.56 196 THR A CA 1
ATOM 1630 C C . THR A 1 196 ? -26.412 -7.001 -10.106 1.00 55.56 196 THR A C 1
ATOM 1632 O O . THR A 1 196 ? -25.936 -7.980 -10.673 1.00 55.56 196 THR A O 1
ATOM 1635 N N . LYS A 1 197 ? -27.223 -7.123 -9.046 1.00 49.09 197 LYS A N 1
ATOM 1636 C CA . LYS A 1 197 ? -27.786 -8.428 -8.661 1.00 49.09 197 LYS A CA 1
ATOM 1637 C C . LYS A 1 197 ? -29.151 -8.640 -9.287 1.00 49.09 197 LYS A C 1
ATOM 1639 O O . LYS A 1 197 ? -29.921 -7.657 -9.292 1.00 49.09 197 LYS A O 1
#

Organism: NCBI:txid1070528